Protein AF-A0A9P3UQD6-F1 (afdb_monomer_lite)

Sequence (324 aa):
MERLRGYEILADILRCKAQIINVTGFETLFEFLGMNFRFPDQSTVVNSVAYRAIALDFELWSRARNEIQQIYLEHFTTLLQTSRYRRFNSRQKFAKLGLVRKLIFVLQTDWFQHDMISFVLEALKVAVQTNFSKDDTIKPVVAYLAANLHEGQLLLVPFLSPNCGRLRWASFAPIPLGFLFNIGVFTGWSQLSAAQIALEPSCAAIHRLRFFGPSRTKSSTNIRTKLTTREVGIYPLALFCERYTITVCGSSAVAFFALLALGGARNGRGISFYLSIIAAAMQLLPQLLATNVDIPKDCLRFSLGAPRVWQTILHGLVVDGVLQ

Foldseek 3Di:
DVVVCVLLVVQVVLLVVQAVQDPVNLVVLVVVQFADPVQLQRGDRPDLSSCLNHLLPLLSNLPHDPVSLLVSLCSLCSCQPRYPCNLVCLPVRCQVSLSLLSLLVVVVDPSHDPVSVVSSVVSNVSNCVRDVDPPSRVVSVVVSCVVVVVVVPVPPPDDDDDDDDPPPCPQQVQPVVVVVVVCVVVVVVVVVDPDPDPCPVVVVVVVVCVPDDDGDDDPLVVLVCVVVVVVVVDDHCCVVQVPCPLVNVLVVLVVVLVVQVVVCVVVVFDPLLNVLSVVLCVQLNVLSVPQDSNDSVSVVVSVVCVVVSVVSNVVSVVVRVVVD

InterPro domains:
  IPR051944 BEACH domain-containing protein [PTHR46108] (1-154)

Structure (mmCIF, N/CA/C/O backbone):
data_AF-A0A9P3UQD6-F1
#
_entry.id   AF-A0A9P3UQD6-F1
#
loop_
_atom_site.group_PDB
_atom_site.id
_atom_site.type_symbol
_atom_site.label_atom_id
_atom_site.label_alt_id
_atom_site.label_comp_id
_atom_site.label_asym_id
_atom_site.label_entity_id
_atom_site.label_seq_id
_atom_site.pdbx_PDB_ins_code
_atom_site.Cartn_x
_atom_site.Cartn_y
_atom_site.Cartn_z
_atom_site.occupancy
_atom_site.B_iso_or_equiv
_atom_site.auth_seq_id
_atom_site.auth_comp_id
_atom_site.auth_asym_id
_atom_site.auth_atom_id
_atom_site.pdbx_PDB_model_num
ATOM 1 N N . MET A 1 1 ? -21.746 -17.754 10.647 1.00 56.12 1 MET A N 1
ATOM 2 C CA . MET A 1 1 ? -21.227 -16.420 10.272 1.00 56.12 1 MET A CA 1
ATOM 3 C C . MET A 1 1 ? -20.481 -16.440 8.935 1.00 56.12 1 MET A C 1
ATOM 5 O O . MET A 1 1 ? -20.884 -15.699 8.051 1.00 56.12 1 MET A O 1
ATOM 9 N N . GLU A 1 2 ? -19.477 -17.304 8.719 1.00 52.59 2 GLU A N 1
ATOM 10 C CA . GLU A 1 2 ? -18.708 -17.318 7.450 1.00 52.59 2 GLU A CA 1
ATOM 11 C C . GLU A 1 2 ? -19.478 -17.875 6.236 1.00 52.59 2 GLU A C 1
ATOM 13 O O . GLU A 1 2 ? -19.381 -17.319 5.148 1.00 52.59 2 GLU A O 1
ATOM 18 N N . ARG A 1 3 ? -20.326 -18.899 6.418 1.00 54.28 3 ARG A N 1
ATOM 19 C CA . ARG A 1 3 ? -21.139 -19.487 5.327 1.00 54.28 3 ARG A CA 1
ATOM 20 C C . ARG A 1 3 ? -22.230 -18.569 4.753 1.00 54.28 3 ARG A C 1
ATOM 22 O O . ARG A 1 3 ? -22.735 -18.854 3.678 1.00 54.28 3 ARG A O 1
ATOM 29 N N . LEU A 1 4 ? -22.592 -17.491 5.453 1.00 60.72 4 LEU A N 1
ATOM 30 C CA . LEU A 1 4 ? -23.694 -16.586 5.083 1.00 60.72 4 LEU A CA 1
ATOM 31 C C . LEU A 1 4 ? -23.220 -15.165 4.740 1.00 60.72 4 LEU A C 1
ATOM 33 O O . LEU A 1 4 ? -24.029 -14.246 4.745 1.00 60.72 4 LEU A O 1
ATOM 37 N N . ARG A 1 5 ? -21.911 -14.951 4.507 1.00 77.56 5 ARG A N 1
ATOM 38 C CA . ARG A 1 5 ? -21.326 -13.600 4.332 1.00 77.56 5 ARG A CA 1
ATOM 39 C C . ARG A 1 5 ? -21.715 -12.641 5.473 1.00 77.56 5 ARG A C 1
ATOM 41 O O . ARG A 1 5 ? -21.810 -11.434 5.284 1.00 77.56 5 ARG A O 1
ATOM 48 N N . GLY A 1 6 ? -21.924 -13.171 6.683 1.00 85.88 6 GLY A N 1
ATOM 49 C CA . GLY A 1 6 ? -22.491 -12.410 7.802 1.00 85.88 6 GLY A CA 1
ATOM 50 C C . GLY A 1 6 ? -21.632 -11.217 8.225 1.00 85.88 6 GLY A C 1
ATOM 51 O O . GLY A 1 6 ? -22.167 -10.197 8.641 1.00 85.88 6 GLY A O 1
ATOM 52 N N . TYR A 1 7 ? -20.308 -11.312 8.060 1.00 89.94 7 TYR A N 1
ATOM 53 C CA . TYR A 1 7 ? -19.404 -10.189 8.321 1.00 89.94 7 TYR A CA 1
ATOM 54 C C . TYR A 1 7 ? -19.535 -9.055 7.305 1.00 89.94 7 TYR A C 1
ATOM 56 O O . TYR A 1 7 ? -19.304 -7.909 7.664 1.00 89.94 7 TYR A O 1
ATOM 64 N N . GLU A 1 8 ? -19.914 -9.351 6.063 1.00 87.25 8 GLU A N 1
ATOM 65 C CA . GLU A 1 8 ? -20.123 -8.324 5.041 1.00 87.25 8 GLU A CA 1
ATOM 66 C C . GLU A 1 8 ? -21.442 -7.593 5.282 1.00 87.25 8 GLU A C 1
ATOM 68 O O . GLU A 1 8 ? -21.463 -6.370 5.288 1.00 87.25 8 GLU A O 1
ATOM 73 N N . ILE A 1 9 ? -22.504 -8.332 5.625 1.00 90.19 9 ILE A N 1
ATOM 74 C CA . ILE A 1 9 ? -23.778 -7.736 6.055 1.00 90.19 9 ILE A CA 1
ATOM 75 C C . ILE A 1 9 ? -23.554 -6.842 7.281 1.00 90.19 9 ILE A C 1
ATOM 77 O O . ILE A 1 9 ? -24.065 -5.727 7.347 1.00 90.19 9 ILE A O 1
ATOM 81 N N . LEU A 1 10 ? -22.762 -7.311 8.251 1.00 90.88 10 LEU A N 1
ATOM 82 C CA . LEU A 1 10 ? -22.403 -6.505 9.413 1.00 90.88 10 LEU A CA 1
ATOM 83 C C . LEU A 1 10 ? -21.616 -5.251 9.010 1.00 90.88 10 LEU A C 1
ATOM 85 O O . LEU A 1 10 ? -21.933 -4.173 9.503 1.00 90.88 10 LEU A O 1
ATOM 89 N N . ALA A 1 11 ? -20.633 -5.366 8.114 1.00 90.75 11 ALA A N 1
ATOM 90 C CA . ALA A 1 11 ? -19.877 -4.221 7.610 1.00 90.75 11 ALA A CA 1
ATOM 91 C C . ALA A 1 11 ? -20.790 -3.197 6.914 1.00 90.75 11 ALA A C 1
ATOM 93 O O . ALA A 1 11 ? -20.667 -2.002 7.172 1.00 90.75 11 ALA A O 1
ATOM 94 N N . ASP A 1 12 ? -21.765 -3.647 6.122 1.00 90.94 12 ASP A N 1
ATOM 95 C CA . ASP A 1 12 ? -22.737 -2.775 5.457 1.00 90.94 12 ASP A CA 1
ATOM 96 C C . ASP A 1 12 ? -23.638 -2.045 6.466 1.00 90.94 12 ASP A C 1
ATOM 98 O O . ASP A 1 12 ? -23.826 -0.830 6.372 1.00 90.94 12 ASP A O 1
ATOM 102 N N . ILE A 1 13 ? -24.133 -2.752 7.489 1.00 92.25 13 ILE A N 1
ATOM 103 C CA . ILE A 1 13 ? -24.916 -2.147 8.579 1.00 92.25 13 ILE A CA 1
ATOM 104 C C . ILE A 1 13 ? -24.075 -1.116 9.340 1.00 92.25 13 ILE A C 1
ATOM 106 O O . ILE A 1 13 ? -24.557 -0.019 9.638 1.00 92.25 13 ILE A O 1
ATOM 110 N N . LEU A 1 14 ? -22.818 -1.450 9.647 1.00 93.06 14 LEU A N 1
ATOM 111 C CA . LEU A 1 14 ? -21.886 -0.536 10.301 1.00 93.06 14 LEU A CA 1
ATOM 112 C C . LEU A 1 14 ? -21.614 0.686 9.419 1.00 93.06 14 LEU A C 1
ATOM 114 O O . LEU A 1 14 ? -21.554 1.792 9.945 1.00 93.06 14 LEU A O 1
ATOM 118 N N . ARG A 1 15 ? -21.546 0.537 8.089 1.00 91.56 15 ARG A N 1
ATOM 119 C CA . ARG A 1 15 ? -21.287 1.648 7.156 1.00 91.56 15 ARG A CA 1
ATOM 120 C C . ARG A 1 15 ? -22.422 2.666 7.164 1.00 91.56 15 ARG A C 1
ATOM 122 O O . ARG A 1 15 ? -22.170 3.870 7.101 1.00 91.56 15 ARG A O 1
ATOM 129 N N . CYS A 1 16 ? -23.662 2.203 7.310 1.00 92.31 16 CYS A N 1
ATOM 130 C CA . CYS A 1 16 ? -24.830 3.067 7.495 1.00 92.31 16 CYS A CA 1
ATOM 131 C C . CYS A 1 16 ? -24.859 3.756 8.868 1.00 92.31 16 CYS A C 1
ATOM 133 O O . CYS A 1 16 ? -25.457 4.821 9.003 1.00 92.31 16 CYS A O 1
ATOM 135 N N . LYS A 1 17 ? -24.229 3.163 9.888 1.00 91.81 17 LYS A N 1
ATOM 136 C CA . LYS A 1 17 ? -24.258 3.640 11.281 1.00 91.81 17 LYS A CA 1
ATOM 137 C C . LYS A 1 17 ? -22.911 4.164 11.789 1.00 91.81 17 LYS A C 1
ATOM 139 O O . LYS A 1 17 ? -22.770 4.387 12.988 1.00 91.81 17 LYS A O 1
ATOM 144 N N . ALA A 1 18 ? -21.948 4.406 10.901 1.00 91.12 18 ALA A N 1
ATOM 145 C CA . ALA A 1 18 ? -20.562 4.722 11.256 1.00 91.12 18 ALA A CA 1
ATOM 146 C C . ALA A 1 18 ? -20.431 5.944 12.184 1.00 91.12 18 ALA A C 1
ATOM 148 O O . ALA A 1 18 ? -19.618 5.949 13.102 1.00 91.12 18 ALA A O 1
ATOM 149 N N . GLN A 1 19 ? -21.302 6.941 12.008 1.00 89.19 19 GLN A N 1
ATOM 150 C CA . GLN A 1 19 ? -21.337 8.175 12.807 1.00 89.19 19 GLN A CA 1
ATOM 151 C C . GLN A 1 19 ? -21.788 7.967 14.267 1.00 89.19 19 GLN A C 1
ATOM 153 O O . GLN A 1 19 ? -21.526 8.805 15.134 1.00 89.19 19 GLN A O 1
ATOM 158 N N . ILE A 1 20 ? -22.489 6.861 14.537 1.00 91.88 20 ILE A N 1
ATOM 159 C CA . ILE A 1 20 ? -23.025 6.504 15.860 1.00 91.88 20 ILE A CA 1
ATOM 160 C C . ILE A 1 20 ? -22.018 5.649 16.642 1.00 91.88 20 ILE A C 1
ATOM 162 O O . ILE A 1 20 ? -22.128 5.531 17.861 1.00 91.88 20 ILE A O 1
ATOM 166 N N . ILE A 1 21 ? -21.021 5.069 15.965 1.00 92.88 21 ILE A N 1
ATOM 167 C CA . ILE A 1 21 ? -19.982 4.274 16.620 1.00 92.88 21 ILE A CA 1
ATOM 168 C C . ILE A 1 21 ? -19.229 5.190 17.590 1.00 92.88 21 ILE A C 1
ATOM 170 O O . ILE A 1 21 ? -18.699 6.228 17.203 1.00 92.88 21 ILE A O 1
ATOM 174 N N . ASN A 1 22 ? -19.228 4.814 18.865 1.00 94.25 22 ASN A N 1
ATOM 175 C CA . ASN A 1 22 ? -18.455 5.451 19.924 1.00 94.25 22 ASN A CA 1
ATOM 176 C C . ASN A 1 22 ? -17.126 4.708 20.128 1.00 94.25 22 ASN A C 1
ATOM 178 O O . ASN A 1 22 ? -16.921 3.621 19.588 1.00 94.25 22 ASN A O 1
ATOM 182 N N . VAL A 1 23 ? -16.233 5.275 20.943 1.00 93.31 23 VAL A N 1
ATOM 183 C CA . VAL A 1 23 ? -14.932 4.657 21.256 1.00 93.31 23 VAL A CA 1
ATOM 184 C C . VAL A 1 23 ? -15.110 3.250 21.837 1.00 93.31 23 VAL A C 1
ATOM 186 O O . VAL A 1 23 ? -14.486 2.314 21.359 1.00 93.31 23 VAL A O 1
ATOM 189 N N . THR A 1 24 ? -16.050 3.052 22.765 1.00 93.81 24 THR A N 1
ATOM 190 C CA . THR A 1 24 ? -16.341 1.723 23.336 1.00 93.81 24 THR A CA 1
ATOM 191 C C . THR A 1 24 ? -16.841 0.722 22.285 1.00 93.81 24 THR A C 1
ATOM 193 O O . THR A 1 24 ? -16.488 -0.455 22.306 1.00 93.81 24 THR A O 1
ATOM 196 N N . GLY A 1 25 ? -17.658 1.168 21.330 1.00 93.25 25 GLY A N 1
ATOM 197 C CA . GLY A 1 25 ? -18.131 0.355 20.209 1.00 93.25 25 GLY A CA 1
ATOM 198 C C . GLY A 1 25 ? -16.995 -0.030 19.264 1.00 93.25 25 GLY A C 1
ATOM 199 O O . GLY A 1 25 ? -16.920 -1.169 18.814 1.00 93.25 25 GLY A O 1
ATOM 200 N N . PHE A 1 26 ? -16.072 0.896 19.010 1.00 95.12 26 PHE A N 1
ATOM 201 C CA . PHE A 1 26 ? -14.842 0.604 18.284 1.00 95.12 26 PHE A CA 1
ATOM 202 C C . PHE A 1 26 ? -13.989 -0.431 19.031 1.00 95.12 26 PHE A C 1
ATOM 204 O O . PHE A 1 26 ? -13.606 -1.438 18.439 1.00 95.12 26 PHE A O 1
ATOM 211 N N . GLU A 1 27 ? -13.744 -0.232 20.327 1.00 94.50 27 GLU A N 1
ATOM 212 C CA . GLU A 1 27 ? -12.934 -1.140 21.143 1.00 94.50 27 GLU A CA 1
ATOM 213 C C . GLU A 1 27 ? -13.527 -2.547 21.168 1.00 94.50 27 GLU A C 1
ATOM 215 O O . GLU A 1 27 ? -12.839 -3.507 20.844 1.00 94.50 27 GLU A O 1
ATOM 220 N N . THR A 1 28 ? -14.826 -2.681 21.435 1.00 94.19 28 THR A N 1
ATOM 221 C CA . THR A 1 28 ? -15.503 -3.990 21.440 1.00 94.19 28 THR A CA 1
ATOM 222 C C . THR A 1 28 ? -15.425 -4.705 20.086 1.00 94.19 28 THR A C 1
ATOM 224 O O . THR A 1 28 ? -15.178 -5.913 20.037 1.00 94.19 28 THR A O 1
ATOM 227 N N . LEU A 1 29 ? -15.572 -3.980 18.970 1.00 94.38 29 LEU A N 1
ATOM 228 C CA . LEU A 1 29 ? -15.400 -4.545 17.628 1.00 94.38 29 LEU A CA 1
ATOM 229 C C . LEU A 1 29 ? -13.955 -4.990 17.376 1.00 94.38 29 LEU A C 1
ATOM 231 O O . LEU A 1 29 ? -13.729 -6.070 16.832 1.00 94.38 29 LEU A O 1
ATOM 235 N N . PHE A 1 30 ? -12.969 -4.184 17.760 1.00 94.88 30 PHE A N 1
ATOM 236 C CA . PHE A 1 30 ? -11.562 -4.495 17.517 1.00 94.88 30 PHE A CA 1
ATOM 237 C C . PHE A 1 30 ? -11.006 -5.549 18.478 1.00 94.88 30 PHE A C 1
ATOM 239 O O . PHE A 1 30 ? -10.154 -6.337 18.065 1.00 94.88 30 PHE A O 1
ATOM 246 N N . GLU A 1 31 ? -11.528 -5.658 19.699 1.00 94.25 31 GLU A N 1
ATOM 247 C CA . GLU A 1 31 ? -11.255 -6.779 20.606 1.00 94.25 31 GLU A CA 1
ATOM 248 C C . GLU A 1 31 ? -11.734 -8.098 20.005 1.00 94.25 31 GLU A C 1
ATOM 250 O O . GLU A 1 31 ? -10.977 -9.070 19.962 1.00 94.25 31 GLU A O 1
ATOM 255 N N . PHE A 1 32 ? -12.939 -8.117 19.426 1.00 93.12 32 PHE A N 1
ATOM 256 C CA . PHE A 1 32 ? -13.445 -9.280 18.693 1.00 93.12 32 PHE A CA 1
ATOM 257 C C . PHE A 1 32 ? -12.535 -9.680 17.515 1.00 93.12 32 PHE A C 1
ATOM 259 O O . PHE A 1 32 ? -12.386 -10.861 17.194 1.00 93.12 32 PHE A O 1
ATOM 266 N N . LEU A 1 33 ? -11.888 -8.705 16.877 1.00 93.19 33 LEU A N 1
ATOM 267 C CA . LEU A 1 33 ? -10.940 -8.931 15.787 1.00 93.19 33 LEU A CA 1
ATOM 268 C C . LEU A 1 33 ? -9.541 -9.369 16.264 1.00 93.19 33 LEU A C 1
ATOM 270 O O . LEU A 1 33 ? -8.750 -9.877 15.456 1.00 93.19 33 LEU A O 1
ATOM 274 N N . GLY A 1 34 ? -9.254 -9.232 17.562 1.00 91.00 34 GLY A N 1
ATOM 275 C CA . GLY A 1 34 ? -8.022 -9.683 18.210 1.00 91.00 34 GLY A CA 1
ATOM 276 C C . GLY A 1 34 ? -7.077 -8.574 18.690 1.00 91.00 34 GLY A C 1
ATOM 277 O O . GLY A 1 34 ? -5.916 -8.849 19.008 1.00 91.00 34 GLY A O 1
ATOM 278 N N . MET A 1 35 ? -7.539 -7.324 18.742 1.00 93.31 35 MET A N 1
ATOM 279 C CA . MET A 1 35 ? -6.823 -6.253 19.439 1.00 93.31 35 MET A CA 1
ATOM 280 C C . MET A 1 35 ? -6.959 -6.418 20.949 1.00 93.31 35 MET A C 1
ATOM 282 O O . MET A 1 35 ? -8.001 -6.826 21.444 1.00 93.31 35 MET A O 1
ATOM 286 N N . ASN A 1 36 ? -5.917 -6.062 21.693 1.00 92.06 36 ASN A N 1
ATOM 287 C CA . ASN A 1 36 ? -5.990 -5.980 23.144 1.00 92.06 36 ASN A CA 1
ATOM 288 C C . ASN A 1 36 ? -5.586 -4.570 23.580 1.00 92.06 36 ASN A C 1
ATOM 290 O O . ASN A 1 36 ? -4.402 -4.239 23.589 1.00 92.06 36 ASN A O 1
ATOM 294 N N . PHE A 1 37 ? -6.572 -3.742 23.934 1.00 89.69 37 PHE A N 1
ATOM 295 C CA . PHE A 1 37 ? -6.344 -2.347 24.329 1.00 89.69 37 PHE A CA 1
ATOM 296 C C . PHE A 1 37 ? -5.682 -2.220 25.706 1.00 89.69 37 PHE A C 1
ATOM 298 O O . PHE A 1 37 ? -4.977 -1.248 25.960 1.00 89.69 37 PHE A O 1
ATOM 305 N N . ARG A 1 38 ? -5.836 -3.226 26.581 1.00 90.44 38 ARG A N 1
ATOM 306 C CA . ARG A 1 38 ? -5.157 -3.270 27.889 1.00 90.44 38 ARG A CA 1
ATOM 307 C C . ARG A 1 38 ? -3.688 -3.662 27.761 1.00 90.44 38 ARG A C 1
ATOM 309 O O . ARG A 1 38 ? -2.839 -3.130 28.467 1.00 90.44 38 ARG A O 1
ATOM 316 N N . PHE A 1 39 ? -3.395 -4.600 26.864 1.00 91.25 39 PHE A N 1
ATOM 317 C CA . PHE A 1 39 ? -2.055 -5.131 26.624 1.00 91.25 39 PHE A CA 1
ATOM 318 C C . PHE A 1 39 ? -1.748 -5.136 25.119 1.00 91.25 39 PHE A C 1
ATOM 320 O O . PHE A 1 39 ? -1.831 -6.193 24.482 1.00 91.25 39 PHE A O 1
ATOM 327 N N . PRO A 1 40 ? -1.356 -3.986 24.533 1.00 89.38 40 PRO A N 1
ATOM 328 C CA . PRO A 1 40 ? -1.142 -3.851 23.088 1.00 89.38 40 PRO A CA 1
ATOM 329 C C . PRO A 1 40 ? -0.117 -4.852 22.536 1.00 89.38 40 PRO A C 1
ATOM 331 O O . PRO A 1 40 ? -0.290 -5.374 21.433 1.00 89.38 40 PRO A O 1
ATOM 334 N N . ASP A 1 41 ? 0.887 -5.207 23.339 1.00 90.62 41 ASP A N 1
ATOM 335 C CA . ASP A 1 41 ? 1.906 -6.225 23.054 1.00 90.62 41 ASP A CA 1
ATOM 336 C C . ASP A 1 41 ? 1.339 -7.610 22.713 1.00 90.62 41 ASP A C 1
ATOM 338 O O . ASP A 1 41 ? 1.992 -8.401 22.028 1.00 90.62 41 ASP A O 1
ATOM 342 N N . GLN A 1 42 ? 0.149 -7.930 23.220 1.00 91.69 42 GLN A N 1
ATOM 343 C CA . GLN A 1 42 ? -0.510 -9.220 23.030 1.00 91.69 42 GLN A CA 1
ATOM 344 C C . GLN A 1 42 ? -1.528 -9.198 21.884 1.00 91.69 42 GLN A C 1
ATOM 346 O O . GLN A 1 42 ? -2.217 -10.191 21.675 1.00 91.69 42 GLN A O 1
ATOM 351 N N . SER A 1 43 ? -1.616 -8.106 21.116 1.00 92.56 43 SER A N 1
ATOM 352 C CA . SER A 1 43 ? -2.572 -7.983 20.009 1.00 92.56 43 SER A CA 1
ATOM 353 C C . SER A 1 43 ? -2.192 -8.886 18.831 1.00 92.56 43 SER A C 1
ATOM 355 O O . SER A 1 43 ? -1.065 -8.850 18.324 1.00 92.56 43 SER A O 1
ATOM 357 N N . THR A 1 44 ? -3.131 -9.696 18.354 1.00 93.31 44 THR A N 1
ATOM 358 C CA . THR A 1 44 ? -2.931 -10.644 17.249 1.00 93.31 44 THR A CA 1
ATOM 359 C C . THR A 1 44 ? -4.223 -10.798 16.470 1.00 93.31 44 THR A C 1
ATOM 361 O O . THR A 1 44 ? -5.279 -10.992 17.057 1.00 93.31 44 THR A O 1
ATOM 364 N N . VAL A 1 45 ? -4.149 -10.778 15.138 1.00 92.62 45 VAL A N 1
ATOM 365 C CA . VAL A 1 45 ? -5.346 -10.935 14.300 1.00 92.62 45 VAL A CA 1
ATOM 366 C C . VAL A 1 45 ? -5.860 -12.374 14.396 1.00 92.62 45 VAL A C 1
ATOM 368 O O . VAL A 1 45 ? -5.330 -13.293 13.755 1.00 92.62 45 VAL A O 1
ATOM 371 N N . VAL A 1 46 ? -6.923 -12.568 15.178 1.00 89.75 46 VAL A N 1
ATOM 372 C CA . VAL A 1 46 ? -7.528 -13.884 15.419 1.00 89.75 46 VAL A CA 1
ATOM 373 C C . VAL A 1 46 ? -8.272 -14.330 14.162 1.00 89.75 46 VAL A C 1
ATOM 375 O O . VAL A 1 46 ? -7.867 -15.297 13.507 1.00 89.75 46 VAL A O 1
ATOM 378 N N . ASN A 1 47 ? -9.286 -13.564 13.752 1.00 89.50 47 ASN A N 1
ATOM 379 C CA . ASN A 1 47 ? -10.136 -13.888 12.612 1.00 89.50 47 ASN A CA 1
ATOM 380 C C . ASN A 1 47 ? -9.794 -13.030 11.384 1.00 89.50 47 ASN A C 1
ATOM 382 O O . ASN A 1 47 ? -10.204 -11.878 11.275 1.00 89.50 47 ASN A O 1
ATOM 386 N N . SER A 1 48 ? -9.087 -13.613 10.413 1.00 89.69 48 SER A N 1
ATOM 387 C CA . SER A 1 48 ? -8.710 -12.911 9.179 1.00 89.69 48 SER A CA 1
ATOM 388 C C . SER A 1 48 ? -9.886 -12.600 8.250 1.00 89.69 48 SER A C 1
ATOM 390 O O . SER A 1 48 ? -9.796 -11.646 7.483 1.00 89.69 48 SER A O 1
ATOM 392 N N . VAL A 1 49 ? -10.969 -13.384 8.287 1.00 89.69 49 VAL A N 1
ATOM 393 C CA . VAL A 1 49 ? -12.149 -13.168 7.433 1.00 89.69 49 VAL A CA 1
ATOM 394 C C . VAL A 1 49 ? -12.932 -11.959 7.935 1.00 89.69 49 VAL A C 1
ATOM 396 O O . VAL A 1 49 ? -13.190 -11.034 7.167 1.00 89.69 49 VAL A O 1
ATOM 399 N N . ALA A 1 50 ? -13.218 -11.919 9.237 1.00 91.12 50 ALA A N 1
ATOM 400 C CA . ALA A 1 50 ? -13.853 -10.772 9.878 1.00 91.12 50 ALA A CA 1
ATOM 401 C C . ALA A 1 50 ? -12.982 -9.513 9.761 1.00 91.12 50 ALA A C 1
ATOM 403 O O . ALA A 1 50 ? -13.476 -8.448 9.401 1.00 91.12 50 ALA A O 1
ATOM 404 N N . TYR A 1 51 ? -11.669 -9.646 9.975 1.00 93.75 51 TYR A N 1
ATOM 405 C CA . TYR A 1 51 ? -10.732 -8.530 9.845 1.00 93.75 51 TYR A CA 1
ATOM 406 C C . TYR A 1 51 ? -10.707 -7.975 8.416 1.00 93.75 51 TYR A C 1
ATOM 408 O O . TYR A 1 51 ? -10.696 -6.765 8.215 1.00 93.75 51 TYR A O 1
ATOM 416 N N . ARG A 1 52 ? -10.768 -8.842 7.398 1.00 92.06 52 ARG A N 1
ATOM 417 C CA . ARG A 1 52 ? -10.852 -8.404 6.000 1.00 92.06 52 ARG A CA 1
ATOM 418 C C . ARG A 1 52 ? -12.132 -7.627 5.701 1.00 92.06 52 ARG A C 1
ATOM 420 O O . ARG A 1 52 ? -12.056 -6.649 4.964 1.00 92.06 52 ARG A O 1
ATOM 427 N N . ALA A 1 53 ? -13.269 -8.098 6.207 1.00 91.06 53 ALA A N 1
ATOM 428 C CA . ALA A 1 53 ? -14.578 -7.517 5.922 1.00 91.06 53 ALA A CA 1
ATOM 429 C C . ALA A 1 53 ? -14.828 -6.213 6.693 1.00 91.06 53 ALA A C 1
ATOM 431 O O . ALA A 1 53 ? -15.442 -5.308 6.150 1.00 91.06 53 ALA A O 1
ATOM 432 N N . ILE A 1 54 ? -14.343 -6.118 7.936 1.00 93.38 54 ILE A N 1
ATOM 433 C CA . ILE A 1 54 ? -14.658 -5.009 8.846 1.00 93.38 54 ILE A CA 1
ATOM 434 C C . ILE A 1 54 ? -13.452 -4.079 9.016 1.00 93.38 54 ILE A C 1
ATOM 436 O O . ILE A 1 54 ? -13.546 -2.886 8.751 1.00 93.38 54 ILE A O 1
ATOM 440 N N . ALA A 1 55 ? -12.295 -4.600 9.435 1.00 94.00 55 ALA A N 1
ATOM 441 C CA . ALA A 1 55 ? -11.131 -3.765 9.758 1.00 94.00 55 ALA A CA 1
ATOM 442 C C . ALA A 1 55 ? -10.422 -3.194 8.528 1.00 94.00 55 ALA A C 1
ATOM 444 O O . ALA A 1 55 ? -9.748 -2.186 8.634 1.00 94.00 55 ALA A O 1
ATOM 445 N N . LEU A 1 56 ? -10.527 -3.843 7.366 1.00 93.50 56 LEU A N 1
ATOM 446 C CA . LEU A 1 56 ? -9.907 -3.374 6.119 1.00 93.50 56 LEU A CA 1
ATOM 447 C C . LEU A 1 56 ? -10.892 -2.697 5.165 1.00 93.50 56 LEU A C 1
ATOM 449 O O . LEU A 1 56 ? -10.579 -2.545 3.974 1.00 93.50 56 LEU A O 1
ATOM 453 N N . ASP A 1 57 ? -12.067 -2.334 5.675 1.00 93.38 57 ASP A N 1
ATOM 454 C CA . ASP A 1 57 ? -13.030 -1.464 5.015 1.00 93.38 57 ASP A CA 1
ATOM 455 C C . ASP A 1 57 ? -12.749 -0.011 5.413 1.00 93.38 57 ASP A C 1
ATOM 457 O O . ASP A 1 57 ? -13.277 0.524 6.383 1.00 93.38 57 ASP A O 1
ATOM 461 N N . PHE A 1 58 ? -11.851 0.627 4.670 1.00 93.38 58 PHE A N 1
ATOM 462 C CA . PHE A 1 58 ? -11.456 2.006 4.941 1.00 93.38 58 PHE A CA 1
ATOM 463 C C . PHE A 1 58 ? -12.578 3.017 4.676 1.00 93.38 58 PHE A C 1
ATOM 465 O O . PHE A 1 58 ? -12.544 4.097 5.257 1.00 93.38 58 PHE A O 1
ATOM 472 N N . GLU A 1 59 ? -13.571 2.671 3.852 1.00 91.44 59 GLU A N 1
ATOM 473 C CA . GLU A 1 59 ? -14.736 3.521 3.593 1.00 91.44 59 GLU A CA 1
ATOM 474 C C . GLU A 1 59 ? -15.686 3.547 4.797 1.00 91.44 59 GLU A C 1
ATOM 476 O O . GLU A 1 59 ? -16.273 4.577 5.121 1.00 91.44 59 GLU A O 1
ATOM 481 N N . LEU A 1 60 ? -15.836 2.413 5.489 1.00 93.38 60 LEU A N 1
ATOM 482 C CA . LEU A 1 60 ? -16.553 2.351 6.761 1.00 93.38 60 LEU A CA 1
ATOM 483 C C . LEU A 1 60 ? -15.917 3.296 7.787 1.00 93.38 60 LEU A C 1
ATOM 485 O O . LEU A 1 60 ? -16.607 4.125 8.383 1.00 93.38 60 LEU A O 1
ATOM 489 N N . TRP A 1 61 ? -14.604 3.178 7.984 1.00 95.31 61 TRP A N 1
ATOM 490 C CA . TRP A 1 61 ? -13.909 3.912 9.040 1.00 95.31 61 TRP A CA 1
ATOM 491 C C . TRP A 1 61 ? -13.694 5.389 8.711 1.00 95.31 61 TRP A C 1
ATOM 493 O O . TRP A 1 61 ? -13.693 6.200 9.631 1.00 95.31 61 TRP A O 1
ATOM 503 N N . SER A 1 62 ? -13.616 5.779 7.436 1.00 92.88 62 SER A N 1
ATOM 504 C CA . SER A 1 62 ? -13.562 7.196 7.043 1.00 92.88 62 SER A CA 1
ATOM 505 C C . SER A 1 62 ? -14.848 7.971 7.355 1.00 92.88 62 SER A C 1
ATOM 507 O O . SER A 1 62 ? -14.835 9.196 7.444 1.00 92.88 62 SER A O 1
ATOM 509 N N . ARG A 1 63 ? -15.968 7.268 7.570 1.00 92.50 63 ARG A N 1
ATOM 510 C CA . ARG A 1 63 ? -17.245 7.847 8.015 1.00 92.50 63 ARG A CA 1
ATOM 511 C C . ARG A 1 63 ? -17.392 7.878 9.539 1.00 92.50 63 ARG A C 1
ATOM 513 O O . ARG A 1 63 ? -18.439 8.292 10.025 1.00 92.50 63 ARG A O 1
ATOM 520 N N . ALA A 1 64 ? -16.413 7.398 10.303 1.00 93.50 64 ALA A N 1
ATOM 521 C CA . ALA A 1 64 ? -16.431 7.504 11.759 1.00 93.50 64 ALA A CA 1
ATOM 522 C C . ALA A 1 64 ? -15.976 8.902 12.213 1.00 93.50 64 ALA A C 1
ATOM 524 O O . ALA A 1 64 ? -15.465 9.692 11.421 1.00 93.50 64 ALA A O 1
ATOM 525 N N . ARG A 1 65 ? -16.135 9.212 13.504 1.00 92.94 65 ARG A N 1
ATOM 526 C CA . ARG A 1 65 ? -15.623 10.460 14.099 1.00 92.94 65 ARG A CA 1
ATOM 527 C C . ARG A 1 65 ? -14.093 10.515 14.032 1.00 92.94 65 ARG A C 1
ATOM 529 O O . ARG A 1 65 ? -13.449 9.475 14.143 1.00 92.94 65 ARG A O 1
ATOM 536 N N . ASN A 1 66 ? -13.517 11.714 13.939 1.00 91.81 66 ASN A N 1
ATOM 537 C CA . ASN A 1 66 ? -12.065 11.914 13.796 1.00 91.81 66 ASN A CA 1
ATOM 538 C C . ASN A 1 66 ? -11.239 11.219 14.895 1.00 91.81 66 ASN A C 1
ATOM 540 O O . ASN A 1 66 ? -10.227 10.596 14.594 1.00 91.81 66 ASN A O 1
ATOM 544 N N . GLU A 1 67 ? -11.711 11.244 16.145 1.00 92.75 67 GLU A N 1
ATOM 545 C CA . GLU A 1 67 ? -11.086 10.525 17.269 1.00 92.75 67 GLU A CA 1
ATOM 546 C C . GLU A 1 67 ? -10.961 9.016 16.992 1.00 92.75 67 GLU A C 1
ATOM 548 O O . GLU A 1 67 ? -9.922 8.407 17.236 1.00 92.75 67 GLU A O 1
ATOM 553 N N . ILE A 1 68 ? -12.004 8.412 16.416 1.00 94.94 68 ILE A N 1
ATOM 554 C CA . ILE A 1 68 ? -12.027 6.987 16.073 1.00 94.94 68 ILE A CA 1
ATOM 555 C C . ILE A 1 68 ? -11.152 6.718 14.854 1.00 94.94 68 ILE A C 1
ATOM 557 O O . ILE A 1 68 ? -10.452 5.712 14.831 1.00 94.94 68 ILE A O 1
ATOM 561 N N . GLN A 1 69 ? -11.154 7.609 13.858 1.00 94.75 69 GLN A N 1
ATOM 562 C CA . GLN A 1 69 ? -10.282 7.486 12.686 1.00 94.75 69 GLN A CA 1
ATOM 563 C C . GLN A 1 69 ? -8.807 7.449 13.083 1.00 94.75 69 GLN A C 1
ATOM 565 O O . GLN A 1 69 ? -8.053 6.638 12.548 1.00 94.75 69 GLN A O 1
ATOM 570 N N . GLN A 1 70 ? -8.406 8.282 14.045 1.00 94.19 70 GLN A N 1
ATOM 571 C CA . GLN A 1 70 ? -7.039 8.301 14.546 1.00 94.19 70 GLN A CA 1
ATOM 572 C C . GLN A 1 70 ? -6.666 6.964 15.201 1.00 94.19 70 GLN A C 1
ATOM 574 O O . GLN A 1 70 ? -5.706 6.323 14.773 1.00 94.19 70 GLN A O 1
ATOM 579 N N . ILE A 1 71 ? -7.461 6.495 16.170 1.00 94.00 71 ILE A N 1
ATOM 580 C CA . ILE A 1 71 ? -7.222 5.214 16.861 1.00 94.00 71 ILE A CA 1
ATOM 581 C C . ILE A 1 71 ? -7.243 4.050 15.853 1.00 94.00 71 ILE A C 1
ATOM 583 O O . ILE A 1 71 ? -6.423 3.128 15.908 1.00 94.00 71 ILE A O 1
ATOM 587 N N . TYR A 1 72 ? -8.142 4.118 14.871 1.00 96.00 72 TYR A N 1
ATOM 588 C CA . TYR A 1 72 ? -8.218 3.180 13.761 1.00 96.00 72 TYR A CA 1
ATOM 589 C C . TYR A 1 72 ? -6.984 3.216 12.852 1.00 96.00 72 TYR A C 1
ATOM 591 O O . TYR A 1 72 ? -6.616 2.189 12.308 1.00 96.00 72 TYR A O 1
ATOM 599 N N . LEU A 1 73 ? -6.298 4.327 12.631 1.00 95.00 73 LEU A N 1
ATOM 600 C CA . LEU A 1 73 ? -5.079 4.291 11.815 1.00 95.00 73 LEU A CA 1
ATOM 601 C C . LEU A 1 73 ? -3.866 3.851 12.646 1.00 95.00 73 LEU A C 1
ATOM 603 O O . LEU A 1 73 ? -3.019 3.100 12.158 1.00 95.00 73 LEU A O 1
ATOM 607 N N . GLU A 1 74 ? -3.827 4.219 13.926 1.00 94.12 74 GLU A N 1
ATOM 608 C CA . GLU A 1 74 ? -2.762 3.842 14.859 1.00 94.12 74 GLU A CA 1
ATOM 609 C C . GLU A 1 74 ? -2.722 2.335 15.163 1.00 94.12 74 GLU A C 1
ATOM 611 O O . GLU A 1 74 ? -1.635 1.778 15.350 1.00 94.12 74 GLU A O 1
ATOM 616 N N . HIS A 1 75 ? -3.861 1.630 15.134 1.00 95.06 75 HIS A N 1
ATOM 617 C CA . HIS A 1 75 ? -3.893 0.195 15.456 1.00 95.06 75 HIS A CA 1
ATOM 618 C C . HIS A 1 75 ? -3.003 -0.661 14.531 1.00 95.06 75 HIS A C 1
ATOM 620 O O . HIS A 1 75 ? -2.495 -1.709 14.949 1.00 95.06 75 HIS A O 1
ATOM 626 N N . PHE A 1 76 ? -2.773 -0.230 13.282 1.00 94.31 76 PHE A N 1
ATOM 627 C CA . PHE A 1 76 ? -1.860 -0.919 12.365 1.00 94.31 76 PHE A CA 1
ATOM 628 C C . PHE A 1 76 ? -0.427 -0.911 12.901 1.00 94.31 76 PHE A C 1
ATOM 630 O O . PHE A 1 76 ? 0.255 -1.938 12.855 1.00 94.31 76 PHE A O 1
ATOM 637 N N . THR A 1 77 ? 0.009 0.215 13.466 1.00 92.81 77 THR A N 1
ATOM 638 C CA . THR A 1 77 ? 1.312 0.350 14.124 1.00 92.81 77 THR A CA 1
ATOM 639 C C . THR A 1 77 ? 1.406 -0.593 15.319 1.00 92.81 77 THR A C 1
ATOM 641 O O . THR A 1 77 ? 2.390 -1.325 15.452 1.00 92.81 77 THR A O 1
ATOM 644 N N . THR A 1 78 ? 0.349 -0.687 16.130 1.00 92.31 78 THR A N 1
ATOM 645 C CA . THR A 1 78 ? 0.290 -1.619 17.264 1.00 92.31 78 THR A CA 1
ATOM 646 C C . THR A 1 78 ? 0.469 -3.075 16.822 1.00 92.31 78 THR A C 1
ATOM 648 O O . THR A 1 78 ? 1.282 -3.806 17.390 1.00 92.31 78 THR A O 1
ATOM 651 N N . LEU A 1 79 ? -0.237 -3.513 15.775 1.00 91.94 79 LEU A N 1
ATOM 652 C CA . LEU A 1 79 ? -0.183 -4.902 15.300 1.00 91.94 79 LEU A CA 1
ATOM 653 C C . LEU A 1 79 ? 1.142 -5.277 14.627 1.00 91.94 79 LEU A C 1
ATOM 655 O O . LEU A 1 79 ? 1.550 -6.444 14.686 1.00 91.94 79 LEU A O 1
ATOM 659 N N . LEU A 1 80 ? 1.779 -4.320 13.953 1.00 90.44 80 LEU A N 1
ATOM 660 C CA . LEU A 1 80 ? 2.937 -4.557 13.093 1.00 90.44 80 LEU A CA 1
ATOM 661 C C . LEU A 1 80 ? 4.278 -4.204 13.753 1.00 90.44 80 LEU A C 1
ATOM 663 O O . LEU A 1 80 ? 5.295 -4.788 13.377 1.00 90.44 80 LEU A O 1
ATOM 667 N N . GLN A 1 81 ? 4.308 -3.306 14.741 1.00 89.56 81 GLN A N 1
ATOM 668 C CA . GLN A 1 81 ? 5.537 -2.915 15.445 1.00 89.56 81 GLN A CA 1
ATOM 669 C C . GLN A 1 81 ? 5.532 -3.290 16.925 1.00 89.56 81 GLN A C 1
ATOM 671 O O . GLN A 1 81 ? 6.506 -3.903 17.371 1.00 89.56 81 GLN A O 1
ATOM 676 N N . THR A 1 82 ? 4.464 -2.951 17.654 1.00 88.62 82 THR A N 1
ATOM 677 C CA . THR A 1 82 ? 4.388 -3.092 19.121 1.00 88.62 82 THR A CA 1
ATOM 678 C C . THR A 1 82 ? 4.135 -4.533 19.559 1.00 88.62 82 THR A C 1
ATOM 680 O O . THR A 1 82 ? 4.756 -5.024 20.497 1.00 88.62 82 THR A O 1
ATOM 683 N N . SER A 1 83 ? 3.262 -5.252 18.853 1.00 89.56 83 SER A N 1
ATOM 684 C CA . SER A 1 83 ? 2.894 -6.622 19.206 1.00 89.56 83 SER A CA 1
ATOM 685 C C . SER A 1 83 ? 4.086 -7.586 19.178 1.00 89.56 83 SER A C 1
ATOM 687 O O . SER A 1 83 ? 4.863 -7.644 18.216 1.00 89.56 83 SER A O 1
ATOM 689 N N . ARG A 1 84 ? 4.167 -8.463 20.186 1.00 88.50 84 ARG A N 1
ATOM 690 C CA . ARG A 1 84 ? 5.109 -9.597 20.224 1.00 88.50 84 ARG A CA 1
ATOM 691 C C . ARG A 1 84 ? 4.889 -10.547 19.047 1.00 88.50 84 ARG A C 1
ATOM 693 O O . ARG A 1 84 ? 5.830 -11.175 18.563 1.00 88.50 84 ARG A O 1
ATOM 700 N N . TYR A 1 85 ? 3.664 -10.584 18.523 1.00 89.12 85 TYR A N 1
ATOM 701 C CA . TYR A 1 85 ? 3.259 -11.391 17.377 1.00 89.12 85 TYR A CA 1
ATOM 702 C C . TYR A 1 85 ? 3.452 -10.678 16.030 1.00 89.12 85 TYR A C 1
ATOM 704 O O . TYR A 1 85 ? 2.991 -11.180 15.007 1.00 89.12 85 TYR A O 1
ATOM 712 N N . ARG A 1 86 ? 4.186 -9.555 15.969 1.00 87.38 86 ARG A N 1
ATOM 713 C CA . ARG A 1 86 ? 4.418 -8.772 14.737 1.00 87.38 86 ARG A CA 1
ATOM 714 C C . ARG A 1 86 ? 4.840 -9.588 13.513 1.00 87.38 86 ARG A C 1
ATOM 716 O O . ARG A 1 86 ? 4.343 -9.357 12.414 1.00 87.38 86 ARG A O 1
ATOM 723 N N . ARG A 1 87 ? 5.727 -10.581 13.682 1.00 85.25 87 ARG A N 1
ATOM 724 C CA . ARG A 1 87 ? 6.188 -11.441 12.572 1.00 85.25 87 ARG A CA 1
ATOM 725 C C . ARG A 1 87 ? 5.064 -12.334 12.048 1.00 85.25 87 ARG A C 1
ATOM 727 O O . ARG A 1 87 ? 4.934 -12.487 10.836 1.00 85.25 87 ARG A O 1
ATOM 734 N N . PHE A 1 88 ? 4.262 -12.891 12.953 1.00 86.81 88 PHE A N 1
ATOM 735 C CA . PHE A 1 88 ? 3.097 -13.707 12.623 1.00 86.81 88 PHE A CA 1
ATOM 736 C C . PHE A 1 88 ? 2.010 -12.856 11.955 1.00 86.81 88 PHE A C 1
ATOM 738 O O . PHE A 1 88 ? 1.555 -13.194 10.864 1.00 86.81 88 PHE A O 1
ATOM 745 N N . ASN A 1 89 ? 1.678 -11.702 12.540 1.00 88.06 89 ASN A N 1
ATOM 746 C CA . ASN A 1 89 ? 0.723 -10.751 11.976 1.00 88.06 89 ASN A CA 1
ATOM 747 C C . ASN A 1 89 ? 1.140 -10.336 10.557 1.00 88.06 89 ASN A C 1
ATOM 749 O O . ASN A 1 89 ? 0.361 -10.481 9.617 1.00 88.06 89 ASN A O 1
ATOM 753 N N . SER A 1 90 ? 2.384 -9.889 10.369 1.00 85.12 90 SER A N 1
ATOM 754 C CA . SER A 1 90 ? 2.872 -9.410 9.072 1.00 85.12 90 SER A CA 1
ATOM 755 C C . SER A 1 90 ? 2.922 -10.516 8.005 1.00 85.12 90 SER A C 1
ATOM 757 O O . SER A 1 90 ? 2.331 -10.368 6.931 1.00 85.12 90 SER A O 1
ATOM 759 N N . ARG A 1 91 ? 3.569 -11.658 8.298 1.00 82.00 91 ARG A N 1
ATOM 760 C CA . ARG A 1 91 ? 3.779 -12.726 7.303 1.00 82.00 91 ARG A CA 1
ATOM 761 C C . ARG A 1 91 ? 2.548 -13.589 7.060 1.00 82.00 91 ARG A C 1
ATOM 763 O O . ARG A 1 91 ? 2.294 -13.963 5.922 1.00 82.00 91 ARG A O 1
ATOM 770 N N . GLN A 1 92 ? 1.801 -13.945 8.102 1.00 81.31 92 GLN A N 1
ATOM 771 C CA . GLN A 1 92 ? 0.735 -14.943 7.984 1.00 81.31 92 GLN A CA 1
ATOM 772 C C . GLN A 1 92 ? -0.645 -14.323 7.765 1.00 81.31 92 GLN A C 1
ATOM 774 O O . GLN A 1 92 ? -1.493 -14.945 7.120 1.00 81.31 92 GLN A O 1
ATOM 779 N N . LYS A 1 93 ? -0.877 -13.109 8.279 1.00 85.12 93 LYS A N 1
ATOM 780 C CA . LYS A 1 93 ? -2.174 -12.428 8.187 1.00 85.12 93 LYS A CA 1
ATOM 781 C C . LYS A 1 93 ? -2.132 -11.334 7.122 1.00 85.12 93 LYS A C 1
ATOM 783 O O . LYS A 1 93 ? -2.787 -11.467 6.091 1.00 85.12 93 LYS A O 1
ATOM 788 N N . PHE A 1 94 ? -1.309 -10.302 7.303 1.00 84.88 94 PHE A N 1
ATOM 789 C CA . PHE A 1 94 ? -1.315 -9.122 6.433 1.00 84.88 94 PHE A CA 1
ATOM 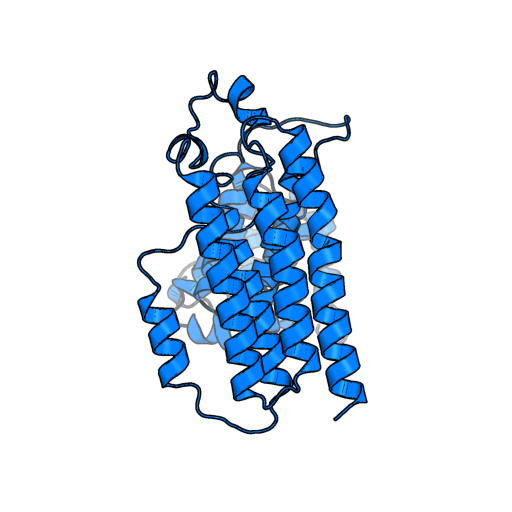790 C C . PHE A 1 94 ? -0.815 -9.375 5.008 1.00 84.88 94 PHE A C 1
ATOM 792 O O . PHE A 1 94 ? -1.335 -8.748 4.085 1.00 84.88 94 PHE A O 1
ATOM 799 N N . ALA A 1 95 ? 0.093 -10.334 4.800 1.00 79.69 95 ALA A N 1
ATOM 800 C CA . ALA A 1 95 ? 0.504 -10.748 3.455 1.00 79.69 95 ALA A CA 1
ATOM 801 C C . ALA A 1 95 ? -0.691 -11.194 2.587 1.00 79.69 95 ALA A C 1
ATOM 803 O O . ALA A 1 95 ? -0.785 -10.823 1.423 1.00 79.69 95 ALA A O 1
ATOM 804 N N . LYS A 1 96 ? -1.657 -11.925 3.165 1.00 82.31 96 LYS A N 1
ATOM 805 C CA . LYS A 1 96 ? -2.855 -12.407 2.449 1.00 82.31 96 LYS A CA 1
ATOM 806 C C . LYS A 1 96 ? -3.947 -11.348 2.309 1.00 82.31 96 LYS A C 1
ATOM 808 O O . LYS A 1 96 ? -4.831 -11.475 1.467 1.00 82.31 96 LYS A O 1
ATOM 813 N N . LEU A 1 97 ? -3.917 -10.331 3.164 1.00 84.88 97 LEU A N 1
ATOM 814 C CA . LEU A 1 97 ? -4.948 -9.299 3.236 1.00 84.88 97 LEU A CA 1
ATOM 815 C C . LEU A 1 97 ? -4.693 -8.118 2.287 1.00 84.88 97 LEU A C 1
ATOM 817 O O . LEU A 1 97 ? -5.601 -7.319 2.060 1.00 84.88 97 LEU A O 1
ATOM 821 N N . GLY A 1 98 ? -3.483 -8.006 1.729 1.00 87.06 98 GLY A N 1
ATOM 822 C CA . GLY A 1 98 ? -3.143 -6.975 0.747 1.00 87.06 98 GLY A CA 1
ATOM 823 C C . GLY A 1 98 ? -3.170 -5.553 1.316 1.00 87.06 98 GLY A C 1
ATOM 824 O O . GLY A 1 98 ? -3.553 -4.622 0.607 1.00 87.06 98 GLY A O 1
ATOM 825 N N . LEU A 1 99 ? -2.783 -5.382 2.588 1.00 91.25 99 LEU A N 1
ATOM 826 C CA . LEU A 1 99 ? -2.863 -4.103 3.309 1.00 91.25 99 LEU A CA 1
ATOM 827 C C . LEU A 1 99 ? -2.209 -2.945 2.544 1.00 91.25 99 LEU A C 1
ATOM 829 O O . LEU A 1 99 ? -2.815 -1.890 2.414 1.00 91.25 99 LEU A O 1
ATOM 833 N N . VAL A 1 100 ? -1.010 -3.155 1.990 1.00 90.56 100 VAL A N 1
ATOM 834 C CA . VAL A 1 100 ? -0.262 -2.116 1.260 1.00 90.56 100 VAL A CA 1
ATOM 835 C C . VAL A 1 100 ? -1.061 -1.593 0.066 1.00 90.56 100 VAL A C 1
ATOM 837 O O . VAL A 1 100 ? -1.206 -0.385 -0.093 1.00 90.56 100 VAL A O 1
ATOM 840 N N . ARG A 1 101 ? -1.640 -2.488 -0.744 1.00 88.75 101 ARG A N 1
ATOM 841 C CA . ARG A 1 101 ? -2.457 -2.100 -1.906 1.00 88.75 101 ARG A CA 1
ATOM 842 C C . ARG A 1 101 ? -3.706 -1.331 -1.484 1.00 88.75 101 ARG A C 1
ATOM 844 O O . ARG A 1 101 ? -4.057 -0.353 -2.132 1.00 88.75 101 ARG A O 1
ATOM 851 N N . LYS A 1 102 ? -4.349 -1.746 -0.390 1.00 91.25 102 LYS A N 1
ATOM 852 C CA . LYS A 1 102 ? -5.523 -1.054 0.156 1.00 91.25 102 LYS A CA 1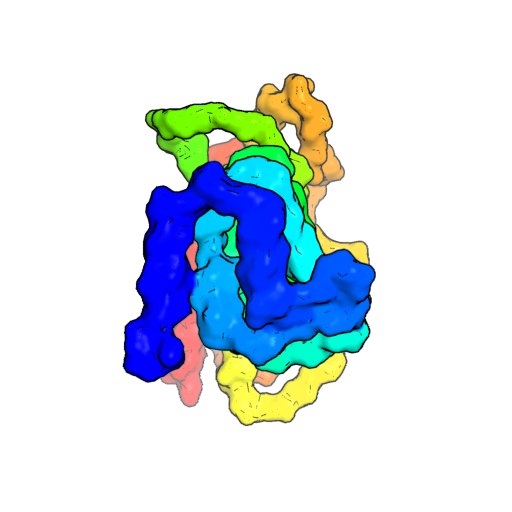
ATOM 853 C C . LYS A 1 102 ? -5.173 0.337 0.689 1.00 91.25 102 LYS A C 1
ATOM 855 O O . LYS A 1 102 ? -5.884 1.276 0.376 1.00 91.25 102 LYS A O 1
ATOM 860 N N . LEU A 1 103 ? -4.072 0.491 1.425 1.00 91.00 103 LEU A N 1
ATOM 861 C CA . LEU A 1 103 ? -3.620 1.799 1.918 1.00 91.00 103 LEU A CA 1
ATOM 862 C C . LEU A 1 103 ? -3.227 2.739 0.772 1.00 91.00 103 LEU A C 1
ATOM 864 O O . LEU A 1 103 ? -3.540 3.922 0.811 1.00 91.00 103 LEU A O 1
ATOM 868 N N . ILE A 1 104 ? -2.590 2.212 -0.275 1.00 88.12 104 ILE A N 1
ATOM 869 C CA . ILE A 1 104 ? -2.315 2.966 -1.503 1.00 88.12 104 ILE A CA 1
ATOM 870 C C . ILE A 1 104 ? -3.616 3.431 -2.162 1.00 88.12 104 ILE A C 1
ATOM 872 O O . ILE A 1 104 ? -3.719 4.595 -2.529 1.00 88.12 104 ILE A O 1
ATOM 876 N N . PHE A 1 105 ? -4.605 2.544 -2.288 1.00 87.69 105 PHE A N 1
ATOM 877 C CA . PHE A 1 105 ? -5.917 2.898 -2.826 1.00 87.69 105 PHE A CA 1
ATOM 878 C C . PHE A 1 105 ? -6.586 3.992 -1.989 1.00 87.69 105 PHE A C 1
ATOM 880 O O . PHE A 1 105 ? -7.079 4.964 -2.543 1.00 87.69 105 PHE A O 1
ATOM 887 N N . VAL A 1 106 ? -6.508 3.900 -0.659 1.00 88.81 106 VAL A N 1
ATOM 888 C CA . VAL A 1 106 ? -7.019 4.939 0.245 1.00 88.81 106 VAL A CA 1
ATOM 889 C C . VAL A 1 106 ? -6.349 6.289 -0.000 1.00 88.81 106 VAL A C 1
ATOM 891 O O . VAL A 1 106 ? -7.024 7.305 0.030 1.00 88.81 106 VAL A O 1
ATOM 894 N N . LEU A 1 107 ? -5.045 6.322 -0.290 1.00 85.25 107 LEU A N 1
ATOM 895 C CA . LEU A 1 107 ? -4.347 7.568 -0.635 1.00 85.25 107 LEU A CA 1
ATOM 896 C C . LEU A 1 107 ? -4.755 8.145 -1.999 1.00 85.25 107 LEU A C 1
ATOM 898 O O . LEU A 1 107 ? -4.516 9.325 -2.241 1.00 85.25 107 LEU A O 1
ATOM 902 N N . GLN A 1 108 ? -5.321 7.327 -2.889 1.00 84.12 108 GLN A N 1
ATOM 903 C CA . GLN A 1 108 ? -5.903 7.774 -4.160 1.00 84.12 108 GLN A CA 1
ATOM 904 C C . GLN A 1 108 ? -7.343 8.273 -3.994 1.00 84.12 108 GLN A C 1
ATOM 906 O O . GLN A 1 108 ? -7.864 8.921 -4.895 1.00 84.12 108 GLN A O 1
ATOM 911 N N . THR A 1 109 ? -7.991 7.952 -2.874 1.00 79.44 109 THR A N 1
ATOM 912 C CA . THR A 1 109 ? -9.362 8.365 -2.565 1.00 79.44 109 THR A CA 1
ATOM 913 C C . THR A 1 109 ? -9.378 9.535 -1.587 1.00 79.44 109 THR A C 1
ATOM 915 O O . THR A 1 109 ? -8.655 9.522 -0.595 1.00 79.44 109 THR A O 1
ATOM 918 N N . ASP A 1 110 ? -10.292 10.485 -1.767 1.00 80.75 110 ASP A N 1
ATOM 919 C CA . ASP A 1 110 ? -10.492 11.601 -0.827 1.00 80.75 110 ASP A CA 1
ATOM 920 C C . ASP A 1 110 ? -11.358 11.209 0.389 1.00 80.75 110 ASP A C 1
ATOM 922 O O . ASP A 1 110 ? -12.223 11.958 0.838 1.00 80.75 110 ASP A O 1
ATOM 926 N N . TRP A 1 111 ? -11.176 9.993 0.912 1.00 84.88 111 TRP A N 1
ATOM 927 C CA . TRP A 1 111 ? -11.976 9.480 2.029 1.00 84.88 111 TRP A CA 1
ATOM 928 C C . TRP A 1 111 ? -11.584 10.088 3.375 1.00 84.88 111 TRP A C 1
ATOM 930 O O . TRP A 1 111 ? -12.455 10.344 4.201 1.00 84.88 111 TRP A O 1
ATOM 940 N N . PHE A 1 112 ? -10.291 10.310 3.609 1.00 86.44 112 PHE A N 1
ATOM 941 C CA . PHE A 1 112 ? -9.785 10.862 4.866 1.00 86.44 112 PHE A CA 1
ATOM 942 C C . PHE A 1 112 ? -9.446 12.347 4.714 1.00 86.44 112 PHE A C 1
ATOM 944 O O . PHE A 1 112 ? -8.888 12.769 3.702 1.00 86.44 112 PHE A O 1
ATOM 951 N N . GLN A 1 113 ? -9.746 13.136 5.749 1.00 82.00 113 GLN A N 1
ATOM 952 C CA . GLN A 1 113 ? -9.379 14.553 5.809 1.00 82.00 113 GLN A CA 1
ATOM 953 C C . GLN A 1 113 ? -7.856 14.738 5.871 1.00 82.00 113 GLN A C 1
ATOM 955 O O . GLN A 1 113 ? -7.126 13.832 6.278 1.00 82.00 113 GLN A O 1
ATOM 960 N N . HIS A 1 114 ? -7.374 15.933 5.511 1.00 77.38 114 HIS A N 1
ATOM 961 C CA . HIS A 1 114 ? -5.940 16.231 5.409 1.00 77.38 114 HIS A CA 1
ATOM 962 C C . HIS A 1 114 ? -5.159 15.913 6.695 1.00 77.38 114 HIS A C 1
ATOM 964 O O . HIS A 1 114 ? -4.069 15.344 6.629 1.00 77.38 114 HIS A O 1
ATOM 970 N N . ASP A 1 115 ? -5.759 16.179 7.855 1.00 84.06 115 ASP A N 1
ATOM 971 C CA . ASP A 1 115 ? -5.155 15.933 9.169 1.00 84.06 115 ASP A CA 1
ATOM 972 C C . ASP A 1 115 ? -4.919 14.436 9.437 1.00 84.06 115 ASP A C 1
ATOM 974 O O . ASP A 1 115 ? -3.967 14.055 10.118 1.00 84.06 115 ASP A O 1
ATOM 978 N N . MET A 1 116 ? -5.741 13.568 8.835 1.00 86.06 116 MET A N 1
ATOM 979 C CA . MET A 1 116 ? -5.665 12.113 8.991 1.00 86.06 116 MET A CA 1
ATOM 980 C C . MET A 1 116 ? -4.675 11.458 8.017 1.00 86.06 116 MET A C 1
ATOM 982 O O . MET A 1 116 ? -4.220 10.336 8.252 1.00 86.06 116 MET A O 1
ATOM 986 N N . ILE A 1 117 ? -4.271 12.156 6.948 1.00 86.69 117 ILE A N 1
ATOM 987 C CA . ILE A 1 117 ? -3.343 11.623 5.935 1.00 86.69 117 ILE A CA 1
ATOM 988 C C . ILE A 1 117 ? -1.991 11.251 6.548 1.00 86.69 117 ILE A C 1
ATOM 990 O O . ILE A 1 117 ? -1.401 10.243 6.158 1.00 86.69 117 ILE A O 1
ATOM 994 N N . SER A 1 118 ? -1.512 12.008 7.537 1.00 88.31 118 SER A N 1
ATOM 995 C CA . SER A 1 118 ? -0.269 11.692 8.254 1.00 88.31 118 SER A CA 1
ATOM 996 C C . SER A 1 118 ? -0.324 10.309 8.914 1.00 88.31 118 SER A C 1
ATOM 998 O O . SER A 1 118 ? 0.638 9.546 8.825 1.00 88.31 118 SER A O 1
ATOM 1000 N N . PHE A 1 119 ? -1.471 9.941 9.492 1.00 89.06 119 PHE A N 1
ATOM 1001 C CA . PHE A 1 119 ? -1.678 8.631 10.110 1.00 89.06 119 PHE A CA 1
ATOM 1002 C C . PHE A 1 119 ? -1.806 7.512 9.066 1.00 89.06 119 PHE A C 1
ATOM 1004 O O . PHE A 1 119 ? -1.253 6.429 9.259 1.00 89.06 119 PHE A O 1
ATOM 1011 N N . VAL A 1 120 ? -2.448 7.775 7.919 1.00 90.12 120 VAL A N 1
ATOM 1012 C CA . VAL A 1 120 ? -2.490 6.826 6.788 1.00 90.12 120 VAL A CA 1
ATOM 1013 C C . VAL A 1 120 ? -1.079 6.551 6.255 1.00 90.12 120 VAL A C 1
ATOM 1015 O O . VAL A 1 120 ? -0.722 5.400 5.990 1.00 90.12 120 VAL A O 1
ATOM 1018 N N . LEU A 1 121 ? -0.255 7.593 6.116 1.00 88.56 121 LEU A N 1
ATOM 1019 C CA . LEU A 1 121 ? 1.130 7.473 5.661 1.00 88.56 121 LEU A CA 1
ATOM 1020 C C . LEU A 1 121 ? 1.999 6.707 6.658 1.00 88.56 121 LEU A C 1
ATOM 1022 O O . LEU A 1 121 ? 2.815 5.888 6.232 1.00 88.56 121 LEU A O 1
ATOM 1026 N N . GLU A 1 122 ? 1.817 6.927 7.961 1.00 88.56 122 GLU A N 1
ATOM 1027 C CA . GLU A 1 122 ? 2.534 6.158 8.978 1.00 88.56 122 GLU A CA 1
ATOM 1028 C C . GLU A 1 122 ? 2.115 4.681 8.938 1.00 88.56 122 GLU A C 1
ATOM 1030 O O . GLU A 1 122 ? 2.980 3.808 8.860 1.00 88.56 122 GLU A O 1
ATOM 1035 N N . ALA A 1 123 ? 0.816 4.376 8.840 1.00 91.88 123 ALA A N 1
ATOM 1036 C CA . ALA A 1 123 ? 0.337 3.002 8.670 1.00 91.88 123 ALA A CA 1
ATOM 1037 C C . ALA A 1 123 ? 0.920 2.333 7.408 1.00 91.88 123 ALA A C 1
ATOM 1039 O O . ALA A 1 123 ? 1.359 1.179 7.456 1.00 91.88 123 ALA A O 1
ATOM 1040 N N . LEU A 1 124 ? 0.996 3.059 6.285 1.00 90.44 124 LEU A N 1
ATOM 1041 C CA . LEU A 1 124 ? 1.607 2.567 5.046 1.00 90.44 124 LEU A CA 1
ATOM 1042 C C . LEU A 1 124 ? 3.103 2.305 5.221 1.00 90.44 124 LEU A C 1
ATOM 1044 O O . LEU A 1 124 ? 3.596 1.252 4.815 1.00 90.44 124 LEU A O 1
ATOM 1048 N N . LYS A 1 125 ? 3.830 3.234 5.842 1.00 88.06 125 LYS A N 1
ATOM 1049 C CA . LYS A 1 125 ? 5.260 3.095 6.130 1.00 88.06 125 LYS A CA 1
ATOM 1050 C C . LYS A 1 125 ? 5.525 1.852 6.971 1.00 88.06 125 LYS A C 1
ATOM 1052 O O . LYS A 1 125 ? 6.382 1.049 6.603 1.00 88.06 125 LYS A O 1
ATOM 1057 N N . VAL A 1 126 ? 4.763 1.648 8.043 1.00 88.88 126 VAL A N 1
ATOM 1058 C CA . VAL A 1 126 ? 4.880 0.463 8.899 1.00 88.88 126 VAL A CA 1
ATOM 1059 C C . VAL A 1 126 ? 4.561 -0.822 8.122 1.00 88.88 126 VAL A C 1
ATOM 1061 O O . VAL A 1 126 ? 5.301 -1.809 8.209 1.00 88.88 126 VAL A O 1
ATOM 1064 N N . ALA A 1 127 ? 3.505 -0.824 7.306 1.00 89.25 127 ALA A N 1
ATOM 1065 C CA . ALA A 1 127 ? 3.140 -1.971 6.475 1.00 89.25 127 ALA A CA 1
ATOM 1066 C C . ALA A 1 127 ? 4.244 -2.343 5.469 1.00 89.25 127 ALA A C 1
ATOM 1068 O O . ALA A 1 127 ? 4.585 -3.518 5.326 1.00 89.25 127 ALA A O 1
ATOM 1069 N N . VAL A 1 128 ? 4.854 -1.347 4.820 1.00 86.81 128 VAL A N 1
ATOM 1070 C CA . VAL A 1 128 ? 5.949 -1.538 3.855 1.00 86.81 128 VAL A CA 1
ATOM 1071 C C . VAL A 1 128 ? 7.230 -2.018 4.541 1.00 86.81 128 VAL A C 1
ATOM 1073 O O . VAL A 1 128 ? 7.890 -2.926 4.037 1.00 86.81 128 VAL A O 1
ATOM 1076 N N . GLN A 1 129 ? 7.584 -1.444 5.695 1.00 85.56 129 GLN A N 1
ATOM 1077 C CA . GLN A 1 129 ? 8.787 -1.823 6.445 1.00 85.56 129 GLN A CA 1
ATOM 1078 C C . GLN A 1 129 ? 8.720 -3.256 6.975 1.00 85.56 129 GLN A C 1
ATOM 1080 O O . GLN A 1 129 ? 9.736 -3.947 7.031 1.00 85.56 129 GLN A O 1
ATOM 1085 N N . THR A 1 130 ? 7.533 -3.712 7.374 1.00 81.81 130 THR A N 1
ATOM 1086 C CA . THR A 1 130 ? 7.368 -5.046 7.963 1.00 81.81 130 THR A CA 1
ATOM 1087 C C . THR A 1 130 ? 7.270 -6.159 6.926 1.00 81.81 130 THR A C 1
ATOM 1089 O O . THR A 1 130 ? 7.671 -7.287 7.219 1.00 81.81 130 THR A O 1
ATOM 1092 N N . ASN A 1 131 ? 6.795 -5.863 5.714 1.00 77.25 131 ASN A N 1
ATOM 1093 C CA . ASN A 1 131 ? 6.699 -6.832 4.627 1.00 77.25 131 ASN A CA 1
ATOM 1094 C C . ASN A 1 131 ? 7.231 -6.246 3.311 1.00 77.25 131 ASN A C 1
ATOM 1096 O O . ASN A 1 131 ? 6.491 -5.635 2.543 1.00 77.25 131 ASN A O 1
ATOM 1100 N N . PHE A 1 132 ?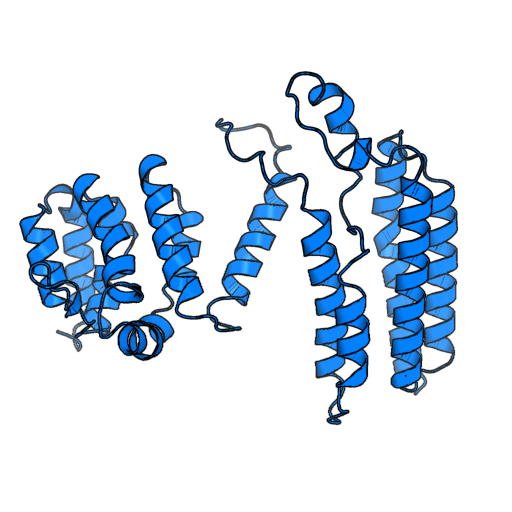 8.517 -6.470 3.029 1.00 77.25 132 PHE A N 1
ATOM 1101 C CA . PHE A 1 132 ? 9.183 -5.994 1.814 1.00 77.25 132 PHE A CA 1
ATOM 1102 C C . PHE A 1 132 ? 9.161 -7.056 0.698 1.00 77.25 132 PHE A C 1
ATOM 1104 O O . PHE A 1 132 ? 10.194 -7.595 0.299 1.00 77.25 132 PHE A O 1
ATOM 1111 N N . SER A 1 133 ? 7.961 -7.402 0.223 1.00 78.06 133 SER A N 1
ATOM 1112 C CA . SER A 1 133 ? 7.759 -8.354 -0.879 1.00 78.06 133 SER A CA 1
ATOM 1113 C C . SER A 1 133 ? 7.770 -7.659 -2.244 1.00 78.06 133 SER A C 1
ATOM 1115 O O . SER A 1 133 ? 7.211 -6.570 -2.407 1.00 78.06 133 SER A O 1
ATOM 1117 N N . LYS A 1 134 ? 8.366 -8.305 -3.257 1.00 74.31 134 LYS A N 1
ATOM 1118 C CA . LYS A 1 134 ? 8.452 -7.772 -4.628 1.00 74.31 134 LYS A CA 1
ATOM 1119 C C . LYS A 1 134 ? 7.070 -7.511 -5.230 1.00 74.31 134 LYS A C 1
ATOM 1121 O O . LYS A 1 134 ? 6.840 -6.427 -5.763 1.00 74.31 134 LYS A O 1
ATOM 1126 N N . ASP A 1 135 ? 6.163 -8.478 -5.137 1.00 74.19 135 ASP A N 1
ATOM 1127 C CA . ASP A 1 135 ? 4.871 -8.430 -5.834 1.00 74.19 135 ASP A CA 1
ATOM 1128 C C . ASP A 1 135 ? 3.769 -7.721 -5.041 1.00 74.19 135 ASP A C 1
ATOM 1130 O O . ASP A 1 135 ? 2.898 -7.070 -5.625 1.00 74.19 135 ASP A O 1
ATOM 1134 N N . ASP A 1 136 ? 3.823 -7.791 -3.714 1.00 73.44 136 ASP A N 1
ATOM 1135 C CA . ASP A 1 136 ? 2.759 -7.257 -2.858 1.00 73.44 136 ASP A CA 1
ATOM 1136 C C . ASP A 1 136 ? 3.046 -5.848 -2.344 1.00 73.44 136 ASP A C 1
ATOM 1138 O O . ASP A 1 136 ? 2.107 -5.097 -2.079 1.00 73.44 136 ASP A O 1
ATOM 1142 N N . THR A 1 137 ? 4.325 -5.472 -2.263 1.00 80.75 137 THR A N 1
ATOM 1143 C CA . THR A 1 137 ? 4.756 -4.207 -1.658 1.00 80.75 137 THR A CA 1
ATOM 1144 C C . THR A 1 137 ? 5.503 -3.333 -2.655 1.00 80.75 137 THR A C 1
ATOM 1146 O O . THR A 1 137 ? 5.061 -2.225 -2.945 1.00 80.75 137 THR A O 1
ATOM 1149 N N . ILE A 1 138 ? 6.606 -3.823 -3.234 1.00 77.38 138 ILE A N 1
ATOM 1150 C CA . ILE A 1 138 ? 7.477 -3.001 -4.089 1.00 77.38 138 ILE A CA 1
ATOM 1151 C C . ILE A 1 138 ? 6.749 -2.592 -5.368 1.00 77.38 138 ILE A C 1
ATOM 1153 O O . ILE A 1 138 ? 6.670 -1.402 -5.662 1.00 77.38 138 ILE A O 1
ATOM 1157 N N . LYS A 1 139 ? 6.191 -3.551 -6.119 1.00 78.12 139 LYS A N 1
ATOM 1158 C CA . LYS A 1 139 ? 5.481 -3.258 -7.373 1.00 78.12 139 LYS A CA 1
ATOM 1159 C C . LYS A 1 139 ? 4.332 -2.256 -7.173 1.00 78.12 139 LYS A C 1
ATOM 1161 O O . LYS A 1 139 ? 4.333 -1.262 -7.894 1.00 78.12 139 LYS A O 1
ATOM 1166 N N . PRO A 1 140 ? 3.400 -2.434 -6.211 1.00 79.94 140 PRO A N 1
ATOM 1167 C CA . PRO A 1 140 ? 2.318 -1.472 -5.999 1.00 79.94 140 PRO A CA 1
ATOM 1168 C C . PRO A 1 140 ? 2.798 -0.090 -5.560 1.00 79.94 140 PRO A C 1
ATOM 1170 O O . PRO A 1 140 ? 2.312 0.902 -6.091 1.00 79.94 140 PRO A O 1
ATOM 1173 N N . VAL A 1 141 ? 3.767 -0.006 -4.640 1.00 81.94 141 VAL A N 1
ATOM 1174 C CA . VAL A 1 141 ? 4.312 1.285 -4.187 1.00 81.94 141 VAL A CA 1
ATOM 1175 C C . VAL A 1 141 ? 4.994 2.009 -5.344 1.00 81.94 141 VAL A C 1
ATOM 1177 O O . VAL A 1 141 ? 4.730 3.184 -5.572 1.00 81.94 141 VAL A O 1
ATOM 1180 N N . VAL A 1 142 ? 5.833 1.313 -6.114 1.00 80.31 142 VAL A N 1
ATOM 1181 C CA . VAL A 1 142 ? 6.518 1.897 -7.275 1.00 80.31 142 VAL A CA 1
ATOM 1182 C C . VAL A 1 142 ? 5.519 2.301 -8.355 1.00 80.31 142 VAL A C 1
ATOM 1184 O O . VAL A 1 142 ? 5.662 3.382 -8.912 1.00 80.31 142 VAL A O 1
ATOM 1187 N N . ALA A 1 143 ? 4.498 1.487 -8.633 1.00 76.06 143 ALA A N 1
ATOM 1188 C CA . ALA A 1 143 ? 3.455 1.816 -9.602 1.00 76.06 143 ALA A CA 1
ATOM 1189 C C . ALA A 1 143 ? 2.640 3.042 -9.169 1.00 76.06 143 ALA A C 1
ATOM 1191 O O . ALA A 1 143 ? 2.422 3.944 -9.974 1.00 76.06 143 ALA A O 1
ATOM 1192 N N . TYR A 1 144 ? 2.253 3.116 -7.893 1.00 80.06 144 TYR A N 1
ATOM 1193 C CA . TYR A 1 144 ? 1.575 4.280 -7.329 1.00 80.06 144 TYR A CA 1
ATOM 1194 C C . TYR A 1 144 ? 2.437 5.537 -7.431 1.00 80.06 144 TYR A C 1
ATOM 1196 O O . TYR A 1 144 ? 1.961 6.573 -7.895 1.00 80.06 144 TYR A O 1
ATOM 1204 N N . LEU A 1 145 ? 3.713 5.443 -7.049 1.00 80.69 145 LEU A N 1
ATOM 1205 C CA . LEU A 1 145 ? 4.655 6.546 -7.193 1.00 80.69 145 LEU A CA 1
ATOM 1206 C C . LEU A 1 145 ? 4.801 6.941 -8.663 1.00 80.69 145 LEU A C 1
ATOM 1208 O O . LEU A 1 145 ? 4.715 8.119 -8.964 1.00 80.69 145 LEU A O 1
ATOM 1212 N N . ALA A 1 146 ? 4.953 5.993 -9.587 1.00 71.44 146 ALA A N 1
ATOM 1213 C CA . ALA A 1 146 ? 5.079 6.277 -11.013 1.00 71.44 146 ALA A CA 1
ATOM 1214 C C . ALA A 1 146 ? 3.836 6.978 -11.588 1.00 71.44 146 ALA A C 1
ATOM 1216 O O . ALA A 1 146 ? 3.993 7.943 -12.332 1.00 71.44 146 ALA A O 1
ATOM 1217 N N . ALA A 1 147 ? 2.629 6.543 -11.210 1.00 68.50 147 ALA A N 1
ATOM 1218 C CA . ALA A 1 147 ? 1.370 7.146 -11.646 1.00 68.50 147 ALA A CA 1
ATOM 1219 C C . ALA A 1 147 ? 1.209 8.583 -11.118 1.00 68.50 147 ALA A C 1
ATOM 1221 O O . ALA A 1 147 ? 0.999 9.515 -11.891 1.00 68.50 147 ALA A O 1
ATOM 1222 N N . ASN A 1 148 ? 1.419 8.788 -9.816 1.00 69.88 148 ASN A N 1
ATOM 1223 C CA . ASN A 1 148 ? 1.226 10.094 -9.179 1.00 69.88 148 ASN A CA 1
ATOM 1224 C C . ASN A 1 148 ? 2.400 11.061 -9.417 1.00 69.88 148 ASN A C 1
ATOM 1226 O O . ASN A 1 148 ? 2.221 12.277 -9.370 1.00 69.88 148 ASN A O 1
ATOM 1230 N N . LEU A 1 149 ? 3.605 10.561 -9.722 1.00 60.88 149 LEU A N 1
ATOM 1231 C CA . LEU A 1 149 ? 4.702 11.403 -10.216 1.00 60.88 149 LEU A CA 1
ATOM 1232 C C . LEU A 1 149 ? 4.473 11.863 -11.666 1.00 60.88 149 LEU A C 1
ATOM 1234 O O . LEU A 1 149 ? 5.096 12.842 -12.088 1.00 60.88 149 LEU A O 1
ATOM 1238 N N . HIS A 1 150 ? 3.622 11.179 -12.439 1.00 47.03 150 HIS A N 1
ATOM 1239 C CA . HIS A 1 150 ? 3.301 11.574 -13.811 1.00 47.03 150 HIS A CA 1
ATOM 1240 C C . HIS A 1 150 ? 2.256 12.698 -13.868 1.00 47.03 150 HIS A C 1
ATOM 1242 O O . HIS A 1 150 ? 2.373 13.588 -14.712 1.00 47.03 150 HIS A O 1
ATOM 1248 N N . GLU A 1 151 ? 1.297 12.725 -12.938 1.00 43.22 151 GLU A N 1
ATOM 1249 C CA . GLU A 1 151 ? 0.249 13.759 -12.866 1.00 43.22 151 GLU A CA 1
ATOM 1250 C C . GLU A 1 151 ? 0.763 15.148 -12.468 1.00 43.22 151 GLU A C 1
ATOM 1252 O O . GLU A 1 151 ? 0.171 16.156 -12.849 1.00 43.22 151 GLU A O 1
ATOM 1257 N N . GLY A 1 152 ? 1.951 15.242 -11.860 1.00 42.47 152 GLY A N 1
ATOM 1258 C CA . GLY A 1 152 ? 2.669 16.516 -11.710 1.00 42.47 152 GLY A CA 1
ATOM 1259 C C . GLY A 1 152 ? 3.049 17.200 -13.039 1.00 42.47 152 GLY A C 1
ATOM 1260 O O . GLY A 1 152 ? 3.638 18.278 -13.018 1.00 42.47 152 GLY A O 1
ATOM 1261 N N . GLN A 1 153 ? 2.751 16.591 -14.195 1.00 37.94 153 GLN A N 1
ATOM 1262 C CA . GLN A 1 153 ? 2.895 17.185 -15.531 1.00 37.94 153 GLN A CA 1
ATOM 1263 C C . GLN A 1 153 ? 1.574 17.421 -16.283 1.00 37.94 153 GLN A C 1
ATOM 1265 O O . GLN A 1 153 ? 1.626 17.965 -17.384 1.00 37.94 153 GLN A O 1
ATOM 1270 N N . LEU A 1 154 ? 0.413 17.058 -15.726 1.00 32.19 154 LEU A N 1
ATOM 1271 C CA . LEU A 1 154 ? -0.884 17.142 -16.421 1.00 32.19 154 LEU A CA 1
ATOM 1272 C C . LEU A 1 154 ? -1.829 18.240 -15.903 1.00 32.19 154 LEU A C 1
ATOM 1274 O O . LEU A 1 154 ? -2.937 18.369 -16.415 1.00 32.19 154 LEU A O 1
ATOM 1278 N N . LEU A 1 155 ? -1.388 19.117 -14.993 1.00 35.59 155 LEU A N 1
ATOM 1279 C CA . LEU A 1 155 ? -2.123 20.343 -14.631 1.00 35.59 155 LEU A CA 1
ATOM 1280 C C . LEU A 1 155 ? -1.942 21.465 -15.677 1.00 35.59 155 LEU A C 1
ATOM 1282 O O . LEU A 1 155 ? -1.494 22.569 -15.379 1.00 35.59 155 LEU A O 1
ATOM 1286 N N . LEU A 1 156 ? -2.301 21.160 -16.925 1.00 32.84 156 LEU A N 1
ATOM 1287 C CA . LEU A 1 156 ? -2.588 22.120 -17.998 1.00 32.84 156 LEU A CA 1
ATOM 1288 C C . LEU A 1 156 ? -4.000 21.871 -18.557 1.00 32.84 156 LEU A C 1
ATOM 1290 O O . LEU A 1 156 ? -4.229 21.935 -19.761 1.00 32.84 156 LEU A O 1
ATOM 1294 N N . VAL A 1 157 ? -4.962 21.601 -17.673 1.00 29.12 157 VAL A N 1
ATOM 1295 C CA . VAL A 1 157 ? -6.388 21.751 -17.977 1.00 29.12 157 VAL A CA 1
ATOM 1296 C C . VAL A 1 157 ? -6.985 22.638 -16.881 1.00 29.12 157 VAL A C 1
ATOM 1298 O O . VAL A 1 157 ? -6.891 22.286 -15.705 1.00 29.12 157 VAL A O 1
ATOM 1301 N N . PRO A 1 158 ? -7.520 23.823 -17.216 1.00 37.12 158 PRO A N 1
ATOM 1302 C CA . PRO A 1 158 ? -8.086 24.720 -16.226 1.00 37.12 158 PRO A CA 1
ATOM 1303 C C . PRO A 1 158 ? -9.469 24.189 -15.864 1.00 37.12 158 PRO A C 1
ATOM 1305 O O . PRO A 1 158 ? -10.360 24.293 -16.686 1.00 37.12 158 PRO A O 1
ATOM 1308 N N . PHE A 1 159 ? -9.643 23.580 -14.692 1.00 30.61 159 PHE A N 1
ATOM 1309 C CA . PHE A 1 159 ? -10.847 23.686 -13.855 1.00 30.61 159 PHE A CA 1
ATOM 1310 C C . PHE A 1 159 ? -10.652 22.853 -12.576 1.00 30.61 159 PHE A C 1
ATOM 1312 O O . PHE A 1 159 ? -10.249 21.698 -12.632 1.00 30.61 159 PHE A O 1
ATOM 1319 N N . LEU A 1 160 ? -11.003 23.477 -11.447 1.00 27.23 160 LEU A N 1
ATOM 1320 C CA . LEU A 1 160 ? -11.193 22.919 -10.099 1.00 27.23 160 LEU A CA 1
ATOM 1321 C C . LEU A 1 160 ? -9.955 22.674 -9.209 1.00 27.23 160 LEU A C 1
ATOM 1323 O O . LEU A 1 160 ? -9.483 21.566 -8.999 1.00 27.23 160 LEU A O 1
ATOM 1327 N N . SER A 1 161 ? -9.644 23.773 -8.517 1.00 27.97 161 SER A N 1
ATOM 1328 C CA . SER A 1 161 ? -9.456 23.879 -7.064 1.00 27.97 161 SER A CA 1
ATOM 1329 C C . SER A 1 161 ? -8.061 23.670 -6.454 1.00 27.97 161 SER A C 1
ATOM 1331 O O . SER A 1 161 ? -7.296 22.805 -6.874 1.00 27.97 161 SER A O 1
ATOM 1333 N N . PRO A 1 162 ? -7.712 24.509 -5.456 1.00 42.50 162 PRO A N 1
ATOM 1334 C CA . PRO A 1 162 ? -6.361 24.717 -4.977 1.00 42.50 162 PRO A CA 1
ATOM 1335 C C . PRO A 1 162 ? -6.068 23.797 -3.789 1.00 42.50 162 PRO A C 1
ATOM 1337 O O . PRO A 1 162 ? -6.929 23.561 -2.950 1.00 42.50 162 PRO A O 1
ATOM 1340 N N . ASN A 1 163 ? -4.829 23.335 -3.649 1.00 31.38 163 ASN A N 1
ATOM 1341 C CA . ASN A 1 163 ? -4.061 23.693 -2.460 1.00 31.38 163 ASN A CA 1
ATOM 1342 C C . ASN A 1 163 ? -2.592 23.293 -2.581 1.00 31.38 163 ASN A C 1
ATOM 1344 O O . ASN A 1 163 ? -2.199 22.185 -2.945 1.00 31.38 163 ASN A O 1
ATOM 1348 N N . CYS A 1 164 ? -1.798 24.310 -2.285 1.00 34.56 164 CYS A N 1
ATOM 1349 C CA . CYS A 1 164 ? -0.358 24.393 -2.298 1.00 34.56 164 CYS A CA 1
ATOM 1350 C C . CYS A 1 164 ? 0.210 23.578 -1.123 1.00 34.56 164 CYS A C 1
ATOM 1352 O O . CYS A 1 164 ? -0.164 23.804 0.022 1.00 34.56 164 CYS A O 1
ATOM 1354 N N . GLY A 1 165 ? 1.103 22.622 -1.391 1.00 29.41 165 GLY A N 1
ATOM 1355 C CA . GLY A 1 165 ? 1.739 21.816 -0.333 1.00 29.41 165 GLY A CA 1
ATOM 1356 C C . GLY A 1 165 ? 2.674 20.705 -0.824 1.00 29.41 165 GLY A C 1
ATOM 1357 O O . GLY A 1 165 ? 3.529 20.226 -0.083 1.00 29.41 165 GLY A O 1
ATOM 1358 N N . ARG A 1 166 ? 2.581 20.311 -2.100 1.00 32.44 166 ARG A N 1
ATOM 1359 C CA . ARG A 1 166 ? 3.270 19.120 -2.636 1.00 32.44 166 ARG A CA 1
ATOM 1360 C C . ARG A 1 166 ? 4.477 19.408 -3.539 1.00 32.44 166 ARG A C 1
ATOM 1362 O O . ARG A 1 166 ? 4.801 18.598 -4.401 1.00 32.44 166 ARG A O 1
ATOM 1369 N N . LEU A 1 167 ? 5.174 20.532 -3.340 1.00 32.25 167 LEU A N 1
ATOM 1370 C CA . LEU A 1 167 ? 6.272 20.977 -4.221 1.00 32.25 167 LEU A CA 1
ATOM 1371 C C . LEU A 1 167 ? 7.701 20.676 -3.719 1.00 32.25 167 LEU A C 1
ATOM 1373 O O . LEU A 1 167 ? 8.667 21.144 -4.314 1.00 32.25 167 LEU A O 1
ATOM 1377 N N . ARG A 1 168 ? 7.880 19.897 -2.641 1.00 30.38 168 ARG A N 1
ATOM 1378 C CA . ARG A 1 168 ? 9.212 19.702 -2.020 1.00 30.38 168 ARG A CA 1
ATOM 1379 C C . ARG A 1 168 ? 10.089 18.623 -2.683 1.00 30.38 168 ARG A C 1
ATOM 1381 O O . ARG A 1 168 ? 11.300 18.637 -2.500 1.00 30.38 168 ARG A O 1
ATOM 1388 N N . TRP A 1 169 ? 9.515 17.716 -3.480 1.00 32.97 169 TRP A N 1
ATOM 1389 C CA . TRP A 1 169 ? 10.229 16.539 -4.023 1.00 32.97 169 TRP A CA 1
ATOM 1390 C C . TRP A 1 169 ? 10.494 16.579 -5.538 1.00 32.97 169 TRP A C 1
ATOM 1392 O O . TRP A 1 169 ? 11.147 15.687 -6.080 1.00 32.97 169 TRP A O 1
ATOM 1402 N N . ALA A 1 170 ? 10.050 17.632 -6.231 1.00 36.94 170 ALA A N 1
ATOM 1403 C CA . ALA A 1 170 ? 10.199 17.760 -7.683 1.00 36.94 170 ALA A CA 1
ATOM 1404 C C . ALA A 1 170 ? 11.666 17.897 -8.153 1.00 36.94 170 ALA A C 1
ATOM 1406 O O . ALA A 1 170 ? 11.971 17.596 -9.306 1.00 36.94 170 ALA A O 1
ATOM 1407 N N . SER A 1 171 ? 12.595 18.275 -7.267 1.00 34.94 171 SER A N 1
ATOM 1408 C CA . SER A 1 171 ? 14.015 18.465 -7.608 1.00 34.94 171 SER A CA 1
ATOM 1409 C C . SER A 1 171 ? 14.813 17.165 -7.803 1.00 34.94 171 SER A C 1
ATOM 1411 O O . SER A 1 171 ? 15.932 17.224 -8.305 1.00 34.94 171 SER A O 1
ATOM 1413 N N . PHE A 1 172 ? 14.256 15.997 -7.446 1.00 35.69 172 PHE A N 1
ATOM 1414 C CA . PHE A 1 172 ? 14.947 14.692 -7.480 1.00 35.69 172 PHE A CA 1
ATOM 1415 C C . PHE A 1 172 ? 14.389 13.685 -8.506 1.00 35.69 172 PHE A C 1
ATOM 1417 O O . PHE A 1 172 ? 14.929 12.588 -8.648 1.00 35.69 172 PHE A O 1
ATOM 1424 N N . ALA A 1 173 ? 13.369 14.059 -9.285 1.00 35.94 173 ALA A N 1
ATOM 1425 C CA . ALA A 1 173 ? 12.704 13.200 -10.274 1.00 35.94 173 ALA A CA 1
ATOM 1426 C C . ALA A 1 173 ? 13.595 12.486 -11.330 1.00 35.94 173 ALA A C 1
ATOM 1428 O O . ALA A 1 173 ? 13.218 11.388 -11.747 1.00 35.94 173 ALA A O 1
ATOM 1429 N N . PRO A 1 174 ? 14.757 13.012 -11.775 1.00 40.06 174 PRO A N 1
ATOM 1430 C CA . PRO A 1 174 ? 15.532 12.342 -12.823 1.00 40.06 174 PRO A CA 1
ATOM 1431 C C . PRO A 1 174 ? 16.389 11.155 -12.332 1.00 40.06 174 PRO A C 1
ATOM 1433 O O . PRO A 1 174 ? 16.862 10.369 -13.155 1.00 40.06 174 PRO A O 1
ATOM 1436 N N . ILE A 1 175 ? 16.592 10.981 -11.018 1.00 39.91 175 ILE A N 1
ATOM 1437 C CA . ILE A 1 175 ? 17.376 9.855 -10.466 1.00 39.91 175 ILE A CA 1
ATOM 1438 C C . ILE A 1 175 ? 16.557 8.553 -10.466 1.00 39.91 175 ILE A C 1
ATOM 1440 O O . ILE A 1 175 ? 17.039 7.555 -11.007 1.00 39.91 175 ILE A O 1
ATOM 1444 N N . PRO A 1 176 ? 15.307 8.526 -9.958 1.00 38.38 176 PRO A N 1
ATOM 1445 C CA . PRO A 1 176 ? 14.503 7.307 -9.947 1.00 38.38 176 PRO A CA 1
ATOM 1446 C C . PRO A 1 176 ? 14.116 6.828 -11.348 1.00 38.38 176 PRO A C 1
ATOM 1448 O O . PRO A 1 176 ? 14.082 5.625 -11.582 1.00 38.38 176 PRO A O 1
ATOM 1451 N N . LEU A 1 177 ? 13.863 7.739 -12.297 1.00 41.09 177 LEU A N 1
ATOM 1452 C CA . LEU A 1 177 ? 13.409 7.362 -13.641 1.00 41.09 177 LEU A CA 1
ATOM 1453 C C . LEU A 1 177 ? 14.543 6.769 -14.494 1.00 41.09 177 LEU A C 1
ATOM 1455 O O . LEU A 1 177 ? 14.342 5.754 -15.156 1.00 41.09 177 LEU A O 1
ATOM 1459 N N . GLY A 1 178 ? 15.759 7.324 -14.407 1.00 44.75 178 GLY A N 1
ATOM 1460 C CA . GLY A 1 178 ? 16.953 6.727 -15.018 1.00 44.75 178 GLY A CA 1
ATOM 1461 C C . GLY A 1 178 ? 17.353 5.388 -14.380 1.00 44.75 178 GLY A C 1
ATOM 1462 O O . GLY A 1 178 ? 17.841 4.490 -15.070 1.00 44.75 178 GLY A O 1
ATOM 1463 N N . PHE A 1 179 ? 17.097 5.220 -13.080 1.00 44.12 179 PHE A N 1
ATOM 1464 C CA . PHE A 1 179 ? 17.297 3.956 -12.368 1.00 44.12 179 PHE A CA 1
ATOM 1465 C C . PHE A 1 179 ? 16.267 2.897 -12.793 1.00 44.12 179 PHE A C 1
ATOM 1467 O O . PHE A 1 179 ? 16.639 1.770 -13.111 1.00 44.12 179 PHE A O 1
ATOM 1474 N N . LEU A 1 180 ? 14.989 3.275 -12.901 1.00 40.78 180 LEU A N 1
ATOM 1475 C CA . LEU A 1 180 ? 13.904 2.412 -13.379 1.00 40.78 180 LEU A CA 1
ATOM 1476 C C . LEU A 1 180 ? 14.100 1.981 -14.835 1.00 40.78 180 LEU A C 1
ATOM 1478 O O . LEU A 1 180 ? 13.826 0.832 -15.166 1.00 40.78 180 LEU A O 1
ATOM 1482 N N . PHE A 1 181 ? 14.624 2.862 -15.690 1.00 48.34 181 PHE A N 1
ATOM 1483 C CA . PHE A 1 181 ? 14.870 2.542 -17.094 1.00 48.34 181 PHE A CA 1
ATOM 1484 C C . PHE A 1 181 ? 16.059 1.584 -17.275 1.00 48.34 181 PHE A C 1
ATOM 1486 O O . PHE A 1 181 ? 15.959 0.617 -18.027 1.00 48.34 181 PHE A O 1
ATOM 1493 N N . ASN A 1 182 ? 17.153 1.778 -16.526 1.00 48.41 182 ASN A N 1
ATOM 1494 C CA . ASN A 1 182 ? 18.274 0.829 -16.512 1.00 48.41 182 ASN A CA 1
ATOM 1495 C C . ASN A 1 182 ? 17.853 -0.534 -15.945 1.00 48.41 182 ASN A C 1
ATOM 1497 O O . ASN A 1 182 ? 18.157 -1.565 -16.539 1.00 48.41 182 ASN A O 1
ATOM 1501 N N . ILE A 1 183 ? 17.093 -0.558 -14.845 1.00 50.56 183 ILE A N 1
ATOM 1502 C CA . ILE A 1 183 ? 16.555 -1.806 -14.289 1.00 50.56 183 ILE A CA 1
ATOM 1503 C C . ILE A 1 183 ? 15.606 -2.476 -15.285 1.00 50.56 183 ILE A C 1
ATOM 1505 O O . ILE A 1 183 ? 15.681 -3.687 -15.443 1.00 50.56 183 ILE A O 1
ATOM 1509 N N . GLY A 1 184 ? 14.753 -1.731 -15.992 1.00 43.28 184 GLY A N 1
ATOM 1510 C CA . GLY A 1 184 ? 13.844 -2.270 -17.010 1.00 43.28 184 GLY A CA 1
ATOM 1511 C C . GLY A 1 184 ? 14.573 -2.988 -18.149 1.00 43.28 184 GLY A C 1
ATOM 1512 O O . GLY A 1 184 ? 14.213 -4.109 -18.500 1.00 43.28 184 GLY A O 1
ATOM 1513 N N . VAL A 1 185 ? 15.655 -2.397 -18.665 1.00 51.22 185 VAL A N 1
ATOM 1514 C CA . VAL A 1 185 ? 16.490 -3.025 -19.703 1.00 51.22 185 VAL A CA 1
ATOM 1515 C C . VAL A 1 185 ? 17.177 -4.284 -19.163 1.00 51.22 185 VAL A C 1
ATOM 1517 O O . VAL A 1 185 ? 17.089 -5.338 -19.783 1.00 51.22 185 VAL A O 1
ATOM 1520 N N . PHE A 1 186 ? 17.778 -4.239 -17.971 1.00 48.06 186 PHE A N 1
ATOM 1521 C CA . PHE A 1 186 ? 18.452 -5.417 -17.406 1.00 48.06 186 PHE A CA 1
ATOM 1522 C C . PHE A 1 186 ? 17.489 -6.520 -16.935 1.00 48.06 186 PHE A C 1
ATOM 1524 O O . PHE A 1 186 ? 17.827 -7.699 -17.017 1.00 48.06 186 PHE A O 1
ATOM 1531 N N . THR A 1 187 ? 16.281 -6.170 -16.487 1.00 48.06 187 THR A N 1
ATOM 1532 C CA . THR A 1 187 ? 15.245 -7.141 -16.084 1.00 48.06 187 THR A CA 1
ATOM 1533 C C . THR A 1 187 ? 14.538 -7.781 -17.274 1.00 48.06 187 THR A C 1
ATOM 1535 O O . THR A 1 187 ? 14.180 -8.952 -17.193 1.00 48.06 187 THR A O 1
ATOM 1538 N N . GLY A 1 188 ? 14.381 -7.068 -18.394 1.00 44.62 188 GLY A N 1
ATOM 1539 C CA . GLY A 1 188 ? 13.909 -7.668 -19.645 1.00 44.62 188 GLY A CA 1
ATOM 1540 C C . GLY A 1 188 ? 14.924 -8.652 -20.234 1.00 44.62 188 GLY A C 1
ATOM 1541 O O . GLY A 1 188 ? 14.554 -9.707 -20.740 1.00 44.62 188 GLY A O 1
ATOM 1542 N N . TRP A 1 189 ? 16.220 -8.354 -20.107 1.00 44.84 189 TRP A N 1
ATOM 1543 C CA . TRP A 1 189 ? 17.292 -9.205 -20.632 1.00 44.84 189 TRP A CA 1
ATOM 1544 C C . TRP A 1 189 ? 17.568 -10.427 -19.746 1.00 44.84 189 TRP A C 1
ATOM 1546 O O . TRP A 1 189 ? 17.916 -11.484 -20.268 1.00 44.84 189 TRP A O 1
ATOM 1556 N N . SER A 1 190 ? 17.337 -10.337 -18.430 1.00 42.50 190 SER A N 1
ATOM 1557 C CA . SER A 1 190 ? 17.431 -11.502 -17.539 1.00 42.50 190 SER A CA 1
ATOM 1558 C C . SER A 1 190 ? 16.311 -12.527 -17.746 1.00 42.50 190 SER A C 1
ATOM 1560 O O . SER A 1 190 ? 16.493 -13.682 -17.380 1.00 42.50 190 SER A O 1
ATOM 1562 N N . GLN A 1 191 ? 15.180 -12.144 -18.354 1.00 36.56 191 GLN A N 1
ATOM 1563 C CA . GLN A 1 191 ? 14.110 -13.082 -18.725 1.00 36.56 191 GLN A CA 1
ATOM 1564 C C . GLN A 1 191 ? 14.351 -13.799 -20.063 1.00 36.56 191 GLN A C 1
ATOM 1566 O O . GLN A 1 191 ? 13.813 -14.882 -20.264 1.00 36.56 191 GLN A O 1
ATOM 1571 N N . LEU A 1 192 ? 15.163 -13.230 -20.960 1.00 39.31 192 LEU A N 1
ATOM 1572 C CA . LEU A 1 192 ? 15.494 -13.828 -22.264 1.00 39.31 192 LEU A CA 1
ATOM 1573 C C . LEU A 1 192 ? 16.673 -14.818 -22.196 1.00 39.31 192 LEU A C 1
ATOM 1575 O O . LEU A 1 192 ? 16.879 -15.598 -23.121 1.00 39.31 192 LEU A O 1
ATOM 1579 N N . SER A 1 193 ? 17.436 -14.814 -21.100 1.00 42.41 193 SER A N 1
ATOM 1580 C CA . SER A 1 193 ? 18.551 -15.734 -20.859 1.00 42.41 193 SER A CA 1
ATOM 1581 C C . SER A 1 193 ? 18.085 -16.938 -20.037 1.00 42.41 193 SER A C 1
ATOM 1583 O O . SER A 1 193 ? 18.114 -16.903 -18.810 1.00 42.41 193 SER A O 1
ATOM 1585 N N . ALA A 1 194 ? 17.695 -18.030 -20.699 1.00 39.72 194 ALA A N 1
ATOM 1586 C CA . ALA A 1 194 ? 17.405 -19.308 -20.035 1.00 39.72 194 ALA A CA 1
ATOM 1587 C C . ALA A 1 194 ? 18.660 -20.002 -19.453 1.00 39.72 194 ALA A C 1
ATOM 1589 O O . ALA A 1 194 ? 18.541 -21.000 -18.747 1.00 39.72 194 ALA A O 1
ATOM 1590 N N . ALA A 1 195 ? 19.862 -19.477 -19.706 1.00 37.47 195 ALA A N 1
ATOM 1591 C CA . ALA A 1 195 ? 21.089 -19.952 -19.082 1.00 37.47 195 ALA A CA 1
ATOM 1592 C C . ALA A 1 195 ? 21.391 -19.138 -17.813 1.00 37.47 195 ALA A C 1
ATOM 1594 O O . ALA A 1 195 ? 21.535 -17.914 -17.860 1.00 37.47 195 ALA A O 1
ATOM 1595 N N . GLN A 1 196 ? 21.503 -19.823 -16.672 1.00 38.59 196 GLN A N 1
ATOM 1596 C CA . GLN A 1 196 ? 22.059 -19.292 -15.425 1.00 38.59 196 GLN A CA 1
ATOM 1597 C C . GLN A 1 196 ? 23.521 -18.873 -15.643 1.00 38.59 196 GLN A C 1
ATOM 1599 O O . GLN A 1 196 ? 24.445 -19.638 -15.386 1.00 38.59 196 GLN A O 1
ATOM 1604 N N . ILE A 1 197 ? 23.746 -17.651 -16.121 1.00 37.59 197 ILE A N 1
ATOM 1605 C CA . ILE A 1 197 ? 25.079 -17.051 -16.167 1.00 37.59 197 ILE A CA 1
ATOM 1606 C C . ILE A 1 197 ? 25.257 -16.223 -14.894 1.00 37.59 197 ILE A C 1
ATOM 1608 O O . ILE A 1 197 ? 24.547 -15.245 -14.653 1.00 37.59 197 ILE A O 1
ATOM 1612 N N . ALA A 1 198 ? 26.202 -16.664 -14.063 1.00 35.09 198 ALA A N 1
ATOM 1613 C CA . ALA A 1 198 ? 26.588 -16.060 -12.795 1.00 35.09 198 ALA A CA 1
ATOM 1614 C C . ALA A 1 198 ? 26.872 -14.552 -12.944 1.00 35.09 198 ALA A C 1
ATOM 1616 O O . ALA A 1 198 ? 27.853 -14.124 -13.554 1.00 35.09 198 ALA A O 1
ATOM 1617 N N . LEU A 1 199 ? 25.995 -13.735 -12.360 1.00 42.69 199 LEU A N 1
ATOM 1618 C CA . LEU A 1 199 ? 25.983 -12.273 -12.463 1.00 42.69 199 LEU A CA 1
ATOM 1619 C C . LEU A 1 199 ? 26.809 -11.589 -11.354 1.00 42.69 199 LEU A C 1
ATOM 1621 O O . LEU A 1 199 ? 26.487 -10.486 -10.920 1.00 42.69 199 LEU A O 1
ATOM 1625 N N . GLU A 1 200 ? 27.883 -12.225 -10.884 1.00 38.84 200 GLU A N 1
ATOM 1626 C CA . GLU A 1 200 ? 28.637 -11.769 -9.705 1.00 38.84 200 GLU A CA 1
ATOM 1627 C C . GLU A 1 200 ? 29.616 -10.599 -9.964 1.00 38.84 200 GLU A C 1
ATOM 1629 O O . GLU A 1 200 ? 29.606 -9.655 -9.172 1.00 38.84 200 GLU A O 1
ATOM 1634 N N . PRO A 1 201 ? 30.387 -10.497 -11.072 1.00 37.25 201 PRO A N 1
ATOM 1635 C CA . PRO A 1 201 ? 31.308 -9.363 -11.215 1.00 37.25 201 PRO A CA 1
ATOM 1636 C C . PRO A 1 201 ? 30.657 -8.127 -11.864 1.00 37.25 201 PRO A C 1
ATOM 1638 O O . PRO A 1 201 ? 31.175 -7.016 -11.748 1.00 37.25 201 PRO A O 1
ATOM 1641 N N . SER A 1 202 ? 29.495 -8.279 -12.513 1.00 36.94 202 SER A N 1
ATOM 1642 C CA . SER A 1 202 ? 28.800 -7.172 -13.199 1.00 36.94 202 SER A CA 1
ATOM 1643 C C . SER A 1 202 ? 28.026 -6.281 -12.220 1.00 36.94 202 SER A C 1
ATOM 1645 O O . SER A 1 202 ? 28.029 -5.057 -12.353 1.00 36.94 202 SER A O 1
ATOM 1647 N N . CYS A 1 203 ? 27.432 -6.878 -11.181 1.00 33.81 203 CYS A N 1
ATOM 1648 C CA . CYS A 1 203 ? 26.775 -6.137 -10.106 1.00 33.81 203 CYS A CA 1
ATOM 1649 C C . CYS A 1 203 ? 27.774 -5.340 -9.256 1.00 33.81 203 CYS A C 1
ATOM 1651 O O . CYS A 1 203 ? 27.425 -4.263 -8.785 1.00 33.81 203 CYS A O 1
ATOM 1653 N N . ALA A 1 204 ? 29.026 -5.796 -9.118 1.00 33.69 204 ALA A N 1
ATOM 1654 C CA . ALA A 1 204 ? 30.065 -5.072 -8.384 1.00 33.69 204 ALA A CA 1
ATOM 1655 C C . ALA A 1 204 ? 30.528 -3.790 -9.104 1.00 33.69 204 ALA A C 1
ATOM 1657 O O . ALA A 1 204 ? 30.761 -2.776 -8.448 1.00 33.69 204 ALA A O 1
ATOM 1658 N N . ALA A 1 205 ? 30.601 -3.789 -10.440 1.00 34.59 205 ALA A N 1
ATOM 1659 C CA . ALA A 1 205 ? 30.888 -2.577 -11.217 1.00 34.59 205 ALA A CA 1
ATOM 1660 C C . ALA A 1 205 ? 29.734 -1.557 -11.127 1.00 34.59 205 ALA A C 1
ATOM 1662 O O . ALA A 1 205 ? 29.971 -0.361 -10.955 1.00 34.59 205 ALA A O 1
ATOM 1663 N N . ILE A 1 206 ? 28.486 -2.038 -11.129 1.00 39.28 206 ILE A N 1
ATOM 1664 C CA . ILE A 1 206 ? 27.279 -1.214 -10.943 1.00 39.28 206 ILE A CA 1
ATOM 1665 C C . ILE A 1 206 ? 27.175 -0.696 -9.493 1.00 39.28 206 ILE A C 1
ATOM 1667 O O . ILE A 1 206 ? 26.767 0.441 -9.271 1.00 39.28 206 ILE A O 1
ATOM 1671 N N . HIS A 1 207 ? 27.632 -1.470 -8.502 1.00 33.16 207 HIS A N 1
ATOM 1672 C CA . HIS A 1 207 ? 27.732 -1.041 -7.102 1.00 33.16 207 HIS A CA 1
ATOM 1673 C C . HIS A 1 207 ? 28.895 -0.077 -6.822 1.00 33.16 207 HIS A C 1
ATOM 1675 O O . HIS A 1 207 ? 28.823 0.662 -5.841 1.00 33.16 207 HIS A O 1
ATOM 1681 N N . ARG A 1 208 ? 29.951 -0.058 -7.649 1.00 30.17 208 ARG A N 1
ATOM 1682 C CA . ARG A 1 208 ? 31.071 0.901 -7.542 1.00 30.17 208 ARG A CA 1
ATOM 1683 C C . ARG A 1 208 ? 30.824 2.213 -8.290 1.00 30.17 208 ARG A C 1
ATOM 1685 O O . ARG A 1 208 ? 31.407 3.224 -7.922 1.00 30.17 208 ARG A O 1
ATOM 1692 N N . LEU A 1 209 ? 29.870 2.254 -9.221 1.00 33.56 209 LEU A N 1
ATOM 1693 C CA . LEU A 1 209 ? 29.316 3.490 -9.806 1.00 33.56 209 LEU A CA 1
ATOM 1694 C C . LEU A 1 209 ? 28.355 4.245 -8.861 1.00 33.56 209 LEU A C 1
ATOM 1696 O O . LEU A 1 209 ? 27.576 5.097 -9.280 1.00 33.56 209 LEU A O 1
ATOM 1700 N N . ARG A 1 210 ? 28.419 3.958 -7.558 1.00 31.95 210 ARG A N 1
ATOM 1701 C CA . ARG A 1 210 ? 27.538 4.500 -6.515 1.00 31.95 210 ARG A CA 1
ATOM 1702 C C . ARG A 1 210 ? 27.983 5.862 -5.965 1.00 31.95 210 ARG A C 1
ATOM 1704 O O . ARG A 1 210 ? 27.414 6.314 -4.981 1.00 31.95 210 ARG A O 1
ATOM 1711 N N . PHE A 1 211 ? 28.957 6.524 -6.595 1.00 31.30 211 PHE A N 1
ATOM 1712 C CA . PHE A 1 211 ? 29.452 7.831 -6.139 1.00 31.30 211 PHE A CA 1
ATOM 1713 C C . PHE A 1 211 ? 29.474 8.954 -7.183 1.00 31.30 211 PHE A C 1
ATOM 1715 O O . PHE A 1 211 ? 29.679 10.098 -6.804 1.00 31.30 211 PHE A O 1
ATOM 1722 N N . PHE A 1 212 ? 29.187 8.689 -8.459 1.00 32.84 212 PHE A N 1
ATOM 1723 C CA . PHE A 1 212 ? 29.070 9.743 -9.475 1.00 32.84 212 PHE A CA 1
ATOM 1724 C C . PHE A 1 212 ? 28.104 9.301 -10.576 1.00 32.84 212 PHE A C 1
ATOM 1726 O O . PHE A 1 212 ? 28.461 8.526 -11.457 1.00 32.84 212 PHE A O 1
ATOM 1733 N N . GLY A 1 213 ? 26.864 9.784 -10.533 1.00 25.55 213 GLY A N 1
ATOM 1734 C CA . GLY A 1 213 ? 25.896 9.511 -11.591 1.00 25.55 213 GLY A CA 1
ATOM 1735 C C . GLY A 1 213 ? 24.716 10.473 -11.543 1.00 25.55 213 GLY A C 1
ATOM 1736 O O . GLY A 1 213 ? 23.880 10.346 -10.649 1.00 25.55 213 GLY A O 1
ATOM 1737 N N . PRO A 1 214 ? 24.601 11.430 -12.480 1.00 36.31 214 PRO A N 1
ATOM 1738 C CA . PRO A 1 214 ? 23.394 12.219 -12.608 1.00 36.31 214 PRO A CA 1
ATOM 1739 C C . PRO A 1 214 ? 22.412 11.539 -13.575 1.00 36.31 214 PRO A C 1
ATOM 1741 O O . PRO A 1 214 ? 22.689 11.330 -14.753 1.00 36.31 214 PRO A O 1
ATOM 1744 N N . SER A 1 215 ? 21.235 11.219 -13.038 1.00 34.06 215 SER A N 1
ATOM 1745 C CA . SER A 1 215 ? 19.960 11.790 -13.488 1.00 34.06 215 SER A CA 1
ATOM 1746 C C . SER A 1 215 ? 19.703 11.868 -14.999 1.00 34.06 215 SER A C 1
ATOM 1748 O O . SER A 1 215 ? 20.079 12.842 -15.649 1.00 34.06 215 SER A O 1
ATOM 1750 N N . ARG A 1 216 ? 18.924 10.924 -15.542 1.00 38.03 216 ARG A N 1
ATOM 1751 C CA . ARG A 1 216 ? 18.294 11.062 -16.865 1.00 38.03 216 ARG A CA 1
ATOM 1752 C C . ARG A 1 216 ? 16.783 11.157 -16.739 1.00 38.03 216 ARG A C 1
ATOM 1754 O O . ARG A 1 216 ? 16.161 10.335 -16.078 1.00 38.03 216 ARG A O 1
ATOM 1761 N N . THR A 1 217 ? 16.251 12.091 -17.529 1.00 35.53 217 THR A N 1
ATOM 1762 C CA . THR A 1 217 ? 14.852 12.436 -17.850 1.00 35.53 217 THR A CA 1
ATOM 1763 C C . THR A 1 217 ? 14.189 13.508 -16.969 1.00 35.53 217 THR A C 1
ATOM 1765 O O . THR A 1 217 ? 14.058 13.368 -15.761 1.00 35.53 217 THR A O 1
ATOM 1768 N N . LYS A 1 218 ? 13.739 14.577 -17.649 1.00 35.12 218 LYS A N 1
ATOM 1769 C CA . LYS A 1 218 ? 13.180 15.866 -17.177 1.00 35.12 218 LYS A CA 1
ATOM 1770 C C . LYS A 1 218 ? 14.197 16.937 -16.754 1.00 35.12 218 LYS A C 1
ATOM 1772 O O . LYS A 1 218 ? 14.262 17.336 -15.598 1.00 35.12 218 LYS A O 1
ATOM 1777 N N . SER A 1 219 ? 14.905 17.499 -17.738 1.00 37.25 219 SER A N 1
ATOM 1778 C CA . SER A 1 219 ? 15.447 18.870 -17.638 1.00 37.25 219 SER A CA 1
ATOM 1779 C C . SER A 1 219 ? 14.632 19.907 -18.441 1.00 37.25 219 SER A C 1
ATOM 1781 O O . SER A 1 219 ? 14.798 21.102 -18.219 1.00 37.25 219 SER A O 1
ATOM 1783 N N . SER A 1 220 ? 13.674 19.503 -19.289 1.00 36.75 220 SER A N 1
ATOM 1784 C CA . SER A 1 220 ? 12.880 20.444 -20.105 1.00 36.75 220 SER A CA 1
ATOM 1785 C C . SER A 1 220 ? 11.732 21.143 -19.360 1.00 36.75 220 SER A C 1
ATOM 1787 O O . SER A 1 220 ? 11.253 22.175 -19.823 1.00 36.75 220 SER A O 1
ATOM 1789 N N . THR A 1 221 ? 11.316 20.665 -18.181 1.00 38.50 221 THR A N 1
ATOM 1790 C CA . THR A 1 221 ? 10.347 21.379 -17.323 1.00 38.50 221 THR A CA 1
ATOM 1791 C C . THR A 1 221 ? 10.988 22.410 -16.388 1.00 38.50 221 THR A C 1
ATOM 1793 O O . THR A 1 221 ? 10.258 23.161 -15.751 1.00 38.50 221 THR A O 1
ATOM 1796 N N . ASN A 1 222 ? 12.323 22.509 -16.329 1.00 38.88 222 ASN A N 1
ATOM 1797 C CA . ASN A 1 222 ? 13.020 23.380 -15.367 1.00 38.88 222 ASN A CA 1
ATOM 1798 C C . ASN A 1 222 ? 13.448 24.756 -15.914 1.00 38.88 222 ASN A C 1
ATOM 1800 O O . ASN A 1 222 ? 14.048 25.551 -15.199 1.00 38.88 222 ASN A O 1
ATOM 1804 N N . ILE A 1 223 ? 13.153 25.061 -17.178 1.00 40.56 223 ILE A N 1
ATOM 1805 C CA . ILE A 1 223 ? 13.445 26.386 -17.757 1.00 40.56 223 ILE A CA 1
ATOM 1806 C C . ILE A 1 223 ? 12.237 27.314 -17.615 1.00 40.56 223 ILE A C 1
ATOM 1808 O O . ILE A 1 223 ? 12.400 28.509 -17.390 1.00 40.56 223 ILE A O 1
ATOM 1812 N N . ARG A 1 224 ? 11.013 26.764 -17.634 1.00 37.72 224 ARG A N 1
ATOM 1813 C CA . ARG A 1 224 ? 9.798 27.542 -17.344 1.00 37.72 224 ARG A CA 1
ATOM 1814 C C . ARG A 1 224 ? 9.718 27.949 -15.870 1.00 37.72 224 ARG A C 1
ATOM 1816 O O . ARG A 1 224 ? 9.091 28.954 -15.567 1.00 37.72 224 ARG A O 1
ATOM 1823 N N . THR A 1 225 ? 10.409 27.233 -14.982 1.00 38.62 225 THR A N 1
ATOM 1824 C CA . THR A 1 225 ? 10.565 27.634 -13.585 1.00 38.62 225 THR A CA 1
ATOM 1825 C C . THR A 1 225 ? 11.547 28.786 -13.415 1.00 38.62 225 THR A C 1
ATOM 1827 O O . THR A 1 225 ? 11.319 29.542 -12.487 1.00 38.62 225 THR A O 1
ATOM 1830 N N . LYS A 1 226 ? 12.552 29.038 -14.276 1.00 36.53 226 LYS A N 1
ATOM 1831 C CA . LYS A 1 226 ? 13.537 30.134 -14.057 1.00 36.53 226 LYS A CA 1
ATOM 1832 C C . LYS A 1 226 ? 12.890 31.520 -13.853 1.00 36.53 226 LYS A C 1
ATOM 1834 O O . LYS A 1 226 ? 13.400 32.310 -13.066 1.00 36.53 226 LYS A O 1
ATOM 1839 N N . LEU A 1 227 ? 11.759 31.797 -14.510 1.00 39.81 227 LEU A N 1
ATOM 1840 C CA . LEU A 1 227 ? 11.020 33.060 -14.348 1.00 39.81 227 LEU A CA 1
ATOM 1841 C C . LEU A 1 227 ? 10.080 33.061 -13.128 1.00 39.81 227 LEU A C 1
ATOM 1843 O O . LEU A 1 227 ? 9.868 34.113 -12.544 1.00 39.81 227 LEU A O 1
ATOM 1847 N N . THR A 1 228 ? 9.568 31.902 -12.700 1.00 37.31 228 THR A N 1
ATOM 1848 C CA . THR A 1 228 ? 8.620 31.767 -11.568 1.00 37.31 228 THR A CA 1
ATOM 1849 C C . THR A 1 228 ? 9.268 31.318 -10.245 1.00 37.31 228 THR A C 1
ATOM 1851 O O . THR A 1 228 ? 8.646 31.405 -9.196 1.00 37.31 228 THR A O 1
ATOM 1854 N N . THR A 1 229 ? 10.518 30.833 -10.251 1.00 35.69 229 THR A N 1
ATOM 1855 C CA . THR A 1 229 ? 11.252 30.377 -9.043 1.00 35.69 229 THR A CA 1
ATOM 1856 C C . THR A 1 229 ? 12.077 31.470 -8.381 1.00 35.69 229 THR A C 1
ATOM 1858 O O . THR A 1 229 ? 12.485 31.289 -7.235 1.00 35.69 229 THR A O 1
ATOM 1861 N N . ARG A 1 230 ? 12.275 32.622 -9.037 1.00 34.16 230 ARG A N 1
ATOM 1862 C CA . ARG A 1 230 ? 12.957 33.768 -8.416 1.00 34.16 230 ARG A CA 1
ATOM 1863 C C . ARG A 1 230 ? 12.140 34.390 -7.275 1.00 34.16 230 ARG A C 1
ATOM 1865 O O . ARG A 1 230 ? 12.728 34.994 -6.389 1.00 34.16 230 ARG A O 1
ATOM 1872 N N . GLU A 1 231 ? 10.826 34.166 -7.257 1.00 39.38 231 GLU A N 1
ATOM 1873 C CA . GLU A 1 231 ? 9.911 34.653 -6.215 1.00 39.38 231 GLU A CA 1
ATOM 1874 C C . GLU A 1 231 ? 9.653 33.641 -5.079 1.00 39.38 231 GLU A C 1
ATOM 1876 O O . GLU A 1 231 ? 9.149 34.027 -4.031 1.00 39.38 231 GLU A O 1
ATOM 1881 N N . VAL A 1 232 ? 10.017 32.357 -5.239 1.00 37.50 232 VAL A N 1
ATOM 1882 C CA . VAL A 1 232 ? 9.647 31.276 -4.286 1.00 37.50 232 VAL A CA 1
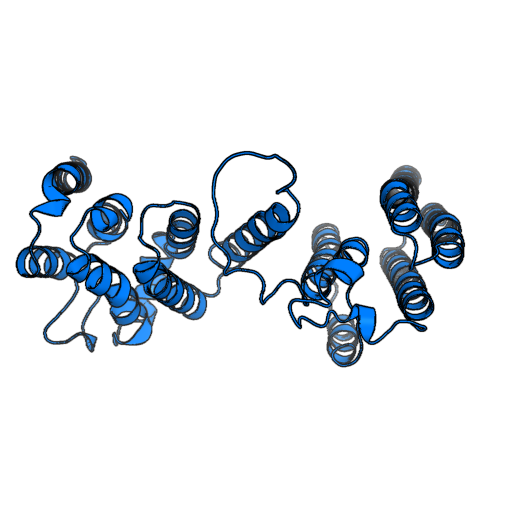ATOM 1883 C C . VAL A 1 232 ? 10.861 30.545 -3.674 1.00 37.50 232 VAL A C 1
ATOM 1885 O O . VAL A 1 232 ? 10.704 29.667 -2.832 1.00 37.50 232 VAL A O 1
ATOM 1888 N N . GLY A 1 233 ? 12.100 30.907 -4.030 1.00 29.86 233 GLY A N 1
ATOM 1889 C CA . GLY A 1 233 ? 13.298 30.444 -3.305 1.00 29.86 233 GLY A CA 1
ATOM 1890 C C . GLY A 1 233 ? 13.592 28.936 -3.398 1.00 29.86 233 GLY A C 1
ATOM 1891 O O . GLY A 1 233 ? 14.229 28.374 -2.508 1.00 29.86 233 GLY A O 1
ATOM 1892 N N . ILE A 1 234 ? 13.144 28.264 -4.463 1.00 34.31 234 ILE A N 1
ATOM 1893 C CA . ILE A 1 234 ? 13.444 26.847 -4.723 1.00 34.31 234 ILE A CA 1
ATOM 1894 C C . ILE A 1 234 ? 14.526 26.773 -5.804 1.00 34.31 234 ILE A C 1
ATOM 1896 O O . ILE A 1 234 ? 14.291 27.178 -6.939 1.00 34.31 234 ILE A O 1
ATOM 1900 N N . TYR A 1 235 ? 15.702 26.238 -5.460 1.00 41.22 235 TYR A N 1
ATOM 1901 C CA . TYR A 1 235 ? 16.855 26.123 -6.361 1.00 41.22 235 TYR A CA 1
ATOM 1902 C C . TYR A 1 235 ? 16.925 24.720 -7.002 1.00 41.22 235 TYR A C 1
ATOM 1904 O O . TYR A 1 235 ? 17.340 23.765 -6.340 1.00 41.22 235 TYR A O 1
ATOM 1912 N N . PRO A 1 236 ? 16.519 24.532 -8.271 1.00 45.38 236 PRO A N 1
ATOM 1913 C CA . PRO A 1 236 ? 16.716 23.266 -8.973 1.00 45.38 236 PRO A CA 1
ATOM 1914 C C . PRO A 1 236 ? 18.194 23.027 -9.332 1.00 45.38 236 PRO A C 1
ATOM 1916 O O . PRO A 1 236 ? 18.931 23.959 -9.645 1.00 45.38 236 PRO A O 1
ATOM 1919 N N . LEU A 1 237 ? 18.600 21.750 -9.395 1.00 40.06 237 LEU A N 1
ATOM 1920 C CA . LEU A 1 237 ? 19.951 21.291 -9.779 1.00 40.06 237 LEU A CA 1
ATOM 1921 C C . LEU A 1 237 ? 20.430 21.844 -11.143 1.00 40.06 237 LEU A C 1
ATOM 1923 O O . LEU A 1 237 ? 21.628 21.934 -11.398 1.00 40.06 237 LEU A O 1
ATOM 1927 N N . ALA A 1 238 ? 19.493 22.250 -12.006 1.00 39.81 238 ALA A N 1
ATOM 1928 C CA . ALA A 1 238 ? 19.763 22.892 -13.292 1.00 39.81 238 ALA A CA 1
ATOM 1929 C C . ALA A 1 238 ? 20.470 24.258 -13.162 1.00 39.81 238 ALA A C 1
ATOM 1931 O O . ALA A 1 238 ? 21.178 24.651 -14.083 1.00 39.81 238 ALA A O 1
ATOM 1932 N N . LEU A 1 239 ? 20.334 24.951 -12.023 1.00 43.56 239 LEU A N 1
ATOM 1933 C CA . LEU A 1 239 ? 21.076 26.185 -11.735 1.00 43.56 239 LEU A CA 1
ATOM 1934 C C . LEU A 1 239 ? 22.528 25.909 -11.304 1.00 43.56 239 LEU A C 1
ATOM 1936 O O . LEU A 1 239 ? 23.391 26.766 -11.437 1.00 43.56 239 LEU A O 1
ATOM 1940 N N . PHE A 1 240 ? 22.815 24.704 -10.798 1.00 49.75 240 PHE A N 1
ATOM 1941 C CA . PHE A 1 240 ? 24.146 24.330 -10.302 1.00 49.75 240 PHE A CA 1
ATOM 1942 C C . PHE A 1 240 ? 25.098 23.881 -11.429 1.00 49.75 240 PHE A C 1
ATOM 1944 O O . PHE A 1 240 ? 26.305 23.789 -11.234 1.00 49.75 240 PHE A O 1
ATOM 1951 N N . CYS A 1 241 ? 24.562 23.586 -12.619 1.00 53.00 241 CYS A N 1
ATOM 1952 C CA . CYS A 1 241 ? 25.291 23.015 -13.757 1.00 53.00 241 CYS A CA 1
ATOM 1953 C C . CYS A 1 241 ? 25.103 23.813 -15.059 1.00 53.00 241 CYS A C 1
ATOM 1955 O O . CYS A 1 241 ? 25.149 23.235 -16.147 1.00 53.00 241 CYS A O 1
ATOM 1957 N N . GLU A 1 242 ? 24.913 25.134 -14.976 1.00 56.69 242 GLU A N 1
ATOM 1958 C CA . GLU A 1 242 ? 24.567 25.982 -16.132 1.00 56.69 242 GLU A CA 1
ATOM 1959 C C . GLU A 1 242 ? 25.493 25.793 -17.346 1.00 56.69 242 GLU A C 1
ATOM 1961 O O . GLU A 1 242 ? 25.000 25.654 -18.460 1.00 56.69 242 GLU A O 1
ATOM 1966 N N . ARG A 1 243 ? 26.818 25.678 -17.157 1.00 57.62 243 ARG A N 1
ATOM 1967 C CA . ARG A 1 243 ? 27.765 25.449 -18.272 1.00 57.62 243 ARG A CA 1
ATOM 1968 C C . ARG A 1 243 ? 28.073 23.984 -18.588 1.00 57.62 243 ARG A C 1
ATOM 1970 O O . ARG A 1 243 ? 28.544 23.692 -19.681 1.00 57.62 243 ARG A O 1
ATOM 1977 N N . TYR A 1 244 ? 27.814 23.061 -17.664 1.00 66.62 244 TYR A N 1
ATOM 1978 C CA . TYR A 1 244 ? 28.221 21.653 -17.798 1.00 66.62 244 TYR A CA 1
ATOM 1979 C C . TYR A 1 244 ? 27.066 20.709 -18.145 1.00 66.62 244 TYR A C 1
ATOM 1981 O O . TYR A 1 244 ? 27.262 19.505 -18.282 1.00 66.62 244 TYR A O 1
ATOM 1989 N N . THR A 1 245 ? 25.850 21.226 -18.327 1.00 68.00 245 THR A N 1
ATOM 1990 C CA . THR A 1 245 ? 24.682 20.382 -18.617 1.00 68.00 245 THR A CA 1
ATOM 1991 C C . THR A 1 245 ? 24.852 19.603 -19.927 1.00 68.00 245 THR A C 1
ATOM 1993 O O . THR A 1 245 ? 24.615 18.397 -19.953 1.00 68.00 245 THR A O 1
ATOM 1996 N N . ILE A 1 246 ? 25.339 20.243 -20.996 1.00 68.88 246 ILE A N 1
ATOM 1997 C CA . ILE A 1 246 ? 25.524 19.586 -22.303 1.00 68.88 246 ILE A CA 1
ATOM 1998 C C . ILE A 1 246 ? 26.615 18.509 -22.232 1.00 68.88 246 ILE A C 1
ATOM 2000 O O . ILE A 1 246 ? 26.425 17.407 -22.746 1.00 68.88 246 ILE A O 1
ATOM 2004 N N . THR A 1 247 ? 27.731 18.781 -21.551 1.00 72.81 247 THR A N 1
ATOM 2005 C CA . THR A 1 247 ? 28.847 17.828 -21.434 1.00 72.81 247 THR A CA 1
ATOM 2006 C C . THR A 1 247 ? 28.476 16.618 -20.579 1.00 72.81 247 THR A C 1
ATOM 2008 O O . THR A 1 247 ? 28.790 15.486 -20.945 1.00 72.81 247 THR A O 1
ATOM 2011 N N . VAL A 1 248 ? 27.736 16.829 -19.489 1.00 71.06 248 VAL A N 1
ATOM 2012 C CA . VAL A 1 248 ? 27.214 15.756 -18.629 1.00 71.06 248 VAL A CA 1
ATOM 2013 C C . VAL A 1 248 ? 26.144 14.930 -19.353 1.00 71.06 248 VAL A C 1
ATOM 2015 O O . VAL A 1 248 ? 26.145 13.698 -19.290 1.00 71.06 248 VAL A O 1
ATOM 2018 N N . CYS A 1 249 ? 25.241 15.569 -20.101 1.00 66.25 249 CYS A N 1
ATOM 2019 C CA . CYS A 1 249 ? 24.273 14.844 -20.921 1.00 66.25 249 CYS A CA 1
ATOM 2020 C C . CYS A 1 249 ? 24.965 14.047 -22.037 1.00 66.25 249 CYS A C 1
ATOM 2022 O O . CYS A 1 249 ? 24.589 12.896 -22.274 1.00 66.25 249 CYS A O 1
ATOM 2024 N N . GLY A 1 250 ? 25.996 14.613 -22.669 1.00 75.06 250 GLY A N 1
ATOM 2025 C CA . GLY A 1 250 ? 26.784 13.958 -23.710 1.00 75.06 250 GLY A CA 1
ATOM 2026 C C . GLY A 1 250 ? 27.509 12.721 -23.190 1.00 75.06 250 GLY A C 1
ATOM 2027 O O . GLY A 1 250 ? 27.352 11.639 -23.756 1.00 75.06 250 GLY A O 1
ATOM 2028 N N . SER A 1 251 ? 28.209 12.832 -22.058 1.00 77.25 251 SER A N 1
ATOM 2029 C CA . SER A 1 251 ? 28.922 11.698 -21.454 1.00 77.25 251 SER A CA 1
ATOM 2030 C C . SER A 1 251 ? 27.970 10.572 -21.039 1.00 77.25 251 SER A C 1
ATOM 2032 O O . SER A 1 251 ? 28.245 9.401 -21.303 1.00 77.25 251 SER A O 1
ATOM 2034 N N . SER A 1 252 ? 26.792 10.905 -20.497 1.00 71.31 252 SER A N 1
ATOM 2035 C CA . SER A 1 252 ? 25.764 9.904 -20.179 1.00 71.31 252 SER A CA 1
ATOM 2036 C C . SER A 1 252 ? 25.214 9.186 -21.423 1.00 71.31 252 SER A C 1
ATOM 2038 O O . SER A 1 252 ? 24.790 8.035 -21.332 1.00 71.31 252 SER A O 1
ATOM 2040 N N . ALA A 1 253 ? 25.205 9.843 -22.592 1.00 75.38 253 ALA A N 1
ATOM 2041 C CA . ALA A 1 253 ? 24.738 9.245 -23.847 1.00 75.38 253 ALA A CA 1
ATOM 2042 C C . ALA A 1 253 ? 25.735 8.238 -24.379 1.00 75.38 253 ALA A C 1
ATOM 2044 O O . ALA A 1 253 ? 25.351 7.115 -24.700 1.00 75.38 253 ALA A O 1
ATOM 2045 N N . VAL A 1 254 ? 27.008 8.616 -24.374 1.00 82.06 254 VAL A N 1
ATOM 2046 C CA . VAL A 1 254 ? 28.105 7.725 -24.739 1.00 82.06 254 VAL A CA 1
ATOM 2047 C C . VAL A 1 254 ? 28.124 6.497 -23.826 1.00 82.06 254 VAL A C 1
ATOM 2049 O O . VAL A 1 254 ? 28.150 5.374 -24.322 1.00 82.06 254 VAL A O 1
ATOM 2052 N N . ALA A 1 255 ? 28.006 6.687 -22.507 1.00 78.50 255 ALA A N 1
ATOM 2053 C CA . ALA A 1 255 ? 27.967 5.583 -21.547 1.00 78.50 255 ALA A CA 1
ATOM 2054 C C . ALA A 1 255 ? 26.788 4.624 -21.790 1.00 78.50 255 ALA A C 1
ATOM 2056 O O . ALA A 1 255 ? 26.948 3.407 -21.720 1.00 78.50 255 ALA A O 1
ATOM 2057 N N . PHE A 1 256 ? 25.609 5.158 -22.117 1.00 79.38 256 PHE A N 1
ATOM 2058 C CA . PHE A 1 256 ? 24.430 4.349 -22.415 1.00 79.38 256 PHE A CA 1
ATOM 2059 C C . PHE A 1 256 ? 24.619 3.469 -23.665 1.00 79.38 256 PHE A C 1
ATOM 2061 O O . PHE A 1 256 ? 24.370 2.265 -23.611 1.00 79.38 256 PHE A O 1
ATOM 2068 N N . PHE A 1 257 ? 25.105 4.038 -24.773 1.00 83.31 257 PHE A N 1
ATOM 2069 C CA . PHE A 1 257 ? 25.360 3.265 -25.994 1.00 83.31 257 PHE A CA 1
ATOM 2070 C C . PHE A 1 257 ? 26.493 2.248 -25.816 1.00 83.31 257 PHE A C 1
ATOM 2072 O O . PHE A 1 257 ? 26.396 1.136 -26.333 1.00 83.31 257 PHE A O 1
ATOM 2079 N N . ALA A 1 258 ? 27.521 2.579 -25.028 1.00 84.31 258 ALA A N 1
ATOM 2080 C CA . ALA A 1 258 ? 28.585 1.642 -24.677 1.00 84.31 258 ALA A CA 1
ATOM 2081 C C . ALA A 1 258 ? 28.050 0.430 -23.895 1.00 84.31 258 ALA A C 1
ATOM 2083 O O . ALA A 1 258 ? 28.433 -0.705 -24.177 1.00 84.31 258 ALA A O 1
ATOM 2084 N N . LEU A 1 259 ? 27.120 0.646 -22.955 1.00 79.75 259 LEU A N 1
ATOM 2085 C CA . LEU A 1 259 ? 26.482 -0.444 -22.212 1.00 79.75 259 LEU A CA 1
ATOM 2086 C C . LEU A 1 259 ? 25.591 -1.316 -23.102 1.00 79.75 259 LEU A C 1
ATOM 2088 O O . LEU A 1 259 ? 25.620 -2.537 -22.961 1.00 79.75 259 LEU A O 1
ATOM 2092 N N . LEU A 1 260 ? 24.844 -0.721 -24.038 1.00 79.25 260 LEU A N 1
ATOM 2093 C CA . LEU A 1 260 ? 24.067 -1.486 -25.019 1.00 79.25 260 LEU A CA 1
ATOM 2094 C C . LEU A 1 260 ? 24.964 -2.340 -25.923 1.00 79.25 260 LEU A C 1
ATOM 2096 O O . LEU A 1 260 ? 24.666 -3.513 -26.145 1.00 79.25 260 LEU A O 1
ATOM 2100 N N . ALA A 1 261 ? 26.078 -1.783 -26.400 1.00 86.62 261 ALA A N 1
ATOM 2101 C CA . ALA A 1 261 ? 27.039 -2.513 -27.222 1.00 86.62 261 ALA A CA 1
ATOM 2102 C C . ALA A 1 261 ? 27.689 -3.671 -26.441 1.00 86.62 261 ALA A C 1
ATOM 2104 O O . ALA A 1 261 ? 27.797 -4.786 -26.955 1.00 86.62 261 ALA A O 1
ATOM 2105 N N . LEU A 1 262 ? 28.055 -3.439 -25.174 1.00 84.12 262 LEU A N 1
ATOM 2106 C CA . LEU A 1 262 ? 28.590 -4.475 -24.287 1.00 84.12 262 LEU A CA 1
ATOM 2107 C C . LEU A 1 262 ? 27.557 -5.581 -24.009 1.00 84.12 262 LEU A C 1
ATOM 2109 O O . LEU A 1 262 ? 27.907 -6.760 -23.996 1.00 84.12 262 LEU A O 1
ATOM 2113 N N . GLY A 1 263 ? 26.287 -5.210 -23.816 1.00 78.00 263 GLY A N 1
ATOM 2114 C CA . GLY A 1 263 ? 25.177 -6.152 -23.665 1.00 78.00 263 GLY A CA 1
ATOM 2115 C C . GLY A 1 263 ? 24.984 -7.022 -24.908 1.00 78.00 263 GLY A C 1
ATOM 2116 O O . GLY A 1 263 ? 24.874 -8.240 -24.788 1.00 78.00 263 GLY A O 1
ATOM 2117 N N . GLY A 1 264 ? 25.031 -6.422 -26.101 1.00 80.56 264 GLY A N 1
ATOM 2118 C CA . GLY A 1 264 ? 25.006 -7.158 -27.369 1.00 80.56 264 GLY A CA 1
ATOM 2119 C C . GLY A 1 264 ? 26.168 -8.140 -27.514 1.00 80.56 264 GLY A C 1
ATOM 2120 O O . GLY A 1 264 ? 25.951 -9.273 -27.936 1.00 80.56 264 GLY A O 1
ATOM 2121 N N . ALA A 1 265 ? 27.373 -7.744 -27.080 1.00 82.81 265 ALA A N 1
ATOM 2122 C CA . ALA A 1 265 ? 28.587 -8.558 -27.223 1.00 82.81 265 ALA A CA 1
ATOM 2123 C C . ALA A 1 265 ? 28.534 -9.815 -26.367 1.00 82.81 265 ALA A C 1
ATOM 2125 O O . ALA A 1 265 ? 28.890 -10.900 -26.819 1.00 82.81 265 ALA A O 1
ATOM 2126 N N . ARG A 1 266 ? 28.030 -9.681 -25.139 1.00 79.38 266 ARG A N 1
ATOM 2127 C CA . ARG A 1 266 ? 27.842 -10.823 -24.239 1.00 79.38 266 ARG A CA 1
ATOM 2128 C C . ARG A 1 266 ? 26.756 -11.787 -24.711 1.00 79.38 266 ARG A C 1
ATOM 2130 O O . ARG A 1 266 ? 26.807 -12.953 -24.345 1.00 79.38 266 ARG A O 1
ATOM 2137 N N . ASN A 1 267 ? 25.820 -11.312 -25.528 1.00 79.31 267 ASN A N 1
ATOM 2138 C CA . ASN A 1 267 ? 24.702 -12.101 -26.039 1.00 79.31 267 ASN A CA 1
ATOM 2139 C C . ASN A 1 267 ? 24.907 -12.599 -27.477 1.00 79.31 267 ASN A C 1
ATOM 2141 O O . ASN A 1 267 ? 23.958 -13.105 -28.068 1.00 79.31 267 ASN A O 1
ATOM 2145 N N . GLY A 1 268 ? 26.107 -12.440 -28.049 1.00 82.19 268 GLY A N 1
ATOM 2146 C CA . GLY A 1 268 ? 26.418 -12.926 -29.396 1.00 82.19 268 GLY A CA 1
ATOM 2147 C C . GLY A 1 268 ? 25.543 -12.313 -30.494 1.00 82.19 268 GLY A C 1
ATOM 2148 O O . GLY A 1 268 ? 25.194 -13.004 -31.447 1.00 82.19 268 GLY A O 1
ATOM 2149 N N . ARG A 1 269 ? 25.137 -11.044 -30.350 1.00 86.25 269 ARG A N 1
ATOM 2150 C CA . ARG A 1 269 ? 24.334 -10.339 -31.364 1.00 86.25 269 ARG A CA 1
ATOM 2151 C C . ARG A 1 269 ? 25.146 -10.065 -32.628 1.00 86.25 269 ARG A C 1
ATOM 2153 O O . ARG A 1 269 ? 26.359 -9.864 -32.565 1.00 86.25 269 ARG A O 1
ATOM 2160 N N . GLY A 1 270 ? 24.474 -10.071 -33.773 1.00 87.88 270 GLY A N 1
ATOM 2161 C CA . GLY A 1 270 ? 25.091 -9.879 -35.077 1.00 87.88 270 GLY A CA 1
ATOM 2162 C C . GLY A 1 270 ? 25.449 -8.421 -35.376 1.00 87.88 270 GLY A C 1
ATOM 2163 O O . GLY A 1 270 ? 25.152 -7.483 -34.631 1.00 87.88 270 GLY A O 1
ATOM 2164 N N . ILE A 1 271 ? 26.114 -8.218 -36.517 1.00 90.94 271 ILE A N 1
ATOM 2165 C CA . ILE A 1 271 ? 26.620 -6.907 -36.966 1.00 90.94 271 ILE A CA 1
ATOM 2166 C C . ILE A 1 271 ? 25.473 -5.894 -37.132 1.00 90.94 271 ILE A C 1
ATOM 2168 O O . ILE A 1 271 ? 25.653 -4.700 -36.882 1.00 90.94 271 ILE A O 1
ATOM 2172 N N . SER A 1 272 ? 24.277 -6.367 -37.494 1.00 89.25 272 SER A N 1
ATOM 2173 C CA . SER A 1 272 ? 23.095 -5.530 -37.718 1.00 89.25 272 SER A CA 1
ATOM 2174 C C . SER A 1 272 ? 22.657 -4.763 -36.458 1.00 89.25 272 SER A C 1
ATOM 2176 O O . SER A 1 272 ? 22.341 -3.571 -36.529 1.00 89.25 272 SER A O 1
ATOM 2178 N N . PHE A 1 273 ? 22.763 -5.389 -35.281 1.00 90.06 273 PHE A N 1
ATOM 2179 C CA . PHE A 1 273 ? 22.485 -4.750 -33.998 1.00 90.06 273 PHE A CA 1
ATOM 2180 C C . PHE A 1 273 ? 23.471 -3.610 -33.702 1.00 90.06 273 PHE A C 1
ATOM 2182 O O . PHE A 1 273 ? 23.060 -2.504 -33.344 1.00 90.06 273 PHE A O 1
ATOM 2189 N N . TYR A 1 274 ? 24.770 -3.826 -33.917 1.00 93.12 274 TYR A N 1
ATOM 2190 C CA . TYR A 1 274 ? 25.787 -2.795 -33.684 1.00 93.12 274 TYR A CA 1
ATOM 2191 C C . TYR A 1 274 ? 25.666 -1.609 -34.635 1.00 93.12 274 TYR A C 1
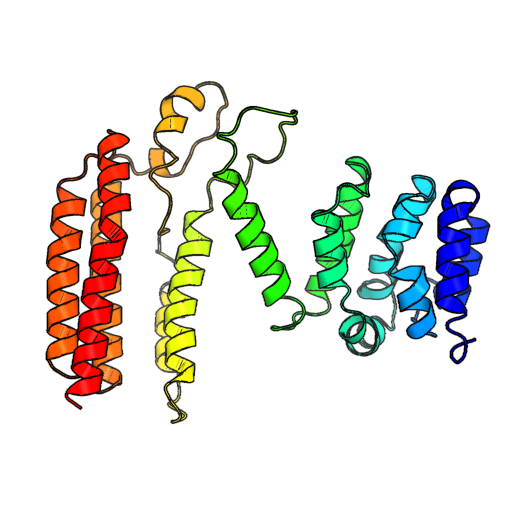ATOM 2193 O O . TYR A 1 274 ? 25.794 -0.463 -34.200 1.00 93.12 274 TYR A O 1
ATOM 2201 N N . LEU A 1 275 ? 25.357 -1.866 -35.909 1.00 93.19 275 LEU A N 1
ATOM 2202 C CA . LEU A 1 275 ? 25.092 -0.807 -36.883 1.00 93.19 275 LEU A CA 1
ATOM 2203 C C . LEU A 1 275 ? 23.919 0.076 -36.437 1.00 93.19 275 LEU A C 1
ATOM 2205 O O . LEU A 1 275 ? 23.993 1.299 -36.556 1.00 93.19 275 LEU A O 1
ATOM 2209 N N . SER A 1 276 ? 22.879 -0.514 -35.843 1.00 91.19 276 SER A N 1
ATOM 2210 C CA . SER A 1 276 ? 21.742 0.248 -35.315 1.00 91.19 276 SER A CA 1
ATOM 2211 C C . SER A 1 276 ? 22.090 1.112 -34.098 1.00 91.19 276 SER A C 1
ATOM 2213 O O . SER A 1 276 ? 21.615 2.243 -33.999 1.00 91.19 276 SER A O 1
ATOM 2215 N N . ILE A 1 277 ? 22.970 0.636 -33.206 1.00 89.94 277 ILE A N 1
ATOM 2216 C CA . ILE A 1 277 ? 23.478 1.419 -32.067 1.00 89.94 277 ILE A CA 1
ATOM 2217 C C . ILE A 1 277 ? 24.281 2.621 -32.568 1.00 89.94 277 ILE A C 1
ATOM 2219 O O . ILE A 1 277 ? 24.084 3.735 -32.083 1.00 89.94 277 ILE A O 1
ATOM 2223 N N . ILE A 1 278 ? 25.160 2.411 -33.552 1.00 93.25 278 ILE A N 1
ATOM 2224 C CA . ILE A 1 278 ? 25.965 3.482 -34.149 1.00 93.25 278 ILE A CA 1
ATOM 2225 C C . ILE A 1 278 ? 25.053 4.508 -34.832 1.00 93.25 278 ILE A C 1
ATOM 2227 O O . ILE A 1 278 ? 25.195 5.706 -34.590 1.00 93.25 278 ILE A O 1
ATOM 2231 N N . ALA A 1 279 ? 24.069 4.060 -35.617 1.00 92.50 279 ALA A N 1
ATOM 2232 C CA . ALA A 1 279 ? 23.096 4.941 -36.260 1.00 92.50 279 ALA A CA 1
ATOM 2233 C C . ALA A 1 279 ? 22.282 5.754 -35.236 1.00 92.50 279 ALA A C 1
ATOM 2235 O O . ALA A 1 279 ? 22.097 6.960 -35.402 1.00 92.50 279 ALA A O 1
ATOM 2236 N N . ALA A 1 280 ? 21.851 5.127 -34.140 1.00 88.38 280 ALA A N 1
ATOM 2237 C CA . ALA A 1 280 ? 21.141 5.790 -33.051 1.00 88.38 280 ALA A CA 1
ATOM 2238 C C . ALA A 1 280 ? 22.016 6.832 -32.325 1.00 88.38 280 ALA A C 1
ATOM 2240 O O . ALA A 1 280 ? 21.546 7.929 -32.015 1.00 88.38 280 ALA A O 1
ATOM 2241 N N . ALA A 1 281 ? 23.300 6.533 -32.101 1.00 87.94 281 ALA A N 1
ATOM 2242 C CA . ALA A 1 281 ? 24.255 7.476 -31.521 1.00 87.94 281 ALA A CA 1
ATOM 2243 C C . ALA A 1 281 ? 24.510 8.675 -32.448 1.00 87.94 281 ALA A C 1
ATOM 2245 O O . ALA A 1 281 ? 24.489 9.819 -31.990 1.00 87.94 281 ALA A O 1
ATOM 2246 N N . MET A 1 282 ? 24.660 8.425 -33.751 1.00 90.25 282 MET A N 1
ATOM 2247 C CA . MET A 1 282 ? 24.822 9.458 -34.779 1.00 90.25 282 MET A CA 1
ATOM 224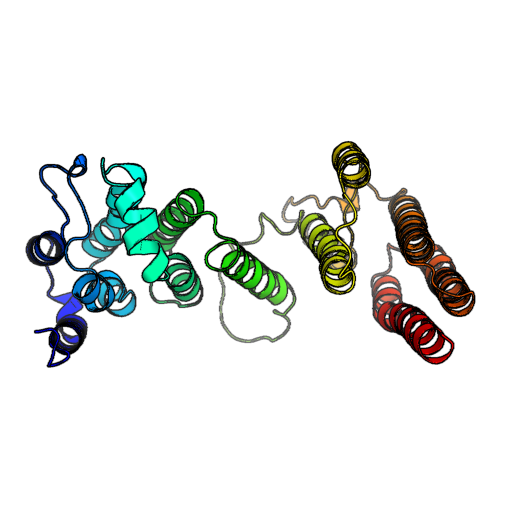8 C C . MET A 1 282 ? 23.584 10.349 -34.931 1.00 90.25 282 MET A C 1
ATOM 2250 O O . MET A 1 282 ? 23.713 11.509 -35.303 1.00 90.25 282 MET A O 1
ATOM 2254 N N . GLN A 1 283 ? 22.388 9.852 -34.612 1.00 87.56 283 GLN A N 1
ATOM 2255 C CA . GLN A 1 283 ? 21.173 10.670 -34.575 1.00 87.56 283 GLN A CA 1
ATOM 2256 C C . GLN A 1 283 ? 21.086 11.521 -33.299 1.00 87.56 283 GLN A C 1
ATOM 2258 O O . GLN A 1 283 ? 20.722 12.693 -33.366 1.00 87.56 283 GLN A O 1
ATOM 2263 N N . LEU A 1 284 ? 21.419 10.950 -32.137 1.00 83.81 284 LEU A N 1
ATOM 2264 C CA . LEU A 1 284 ? 21.208 11.599 -30.840 1.00 83.81 284 LEU A CA 1
ATOM 2265 C C . LEU A 1 284 ? 22.294 12.627 -30.488 1.00 83.81 284 LEU A C 1
ATOM 2267 O O . LEU A 1 284 ? 21.982 13.694 -29.961 1.00 83.81 284 LEU A O 1
ATOM 2271 N N . LEU A 1 285 ? 23.568 12.310 -30.736 1.00 83.06 285 LEU A N 1
ATOM 2272 C CA . LEU A 1 285 ? 24.698 13.103 -30.242 1.00 83.06 285 LEU A CA 1
ATOM 2273 C C . LEU A 1 285 ? 24.802 14.492 -30.905 1.00 83.06 285 LEU A C 1
ATOM 2275 O O . LEU A 1 285 ? 24.960 15.472 -30.176 1.00 83.06 285 LEU A O 1
ATOM 2279 N N . PRO A 1 286 ? 24.632 14.635 -32.235 1.00 85.50 286 PRO A N 1
ATOM 2280 C CA . PRO A 1 286 ? 24.639 15.946 -32.882 1.00 85.50 286 PRO A CA 1
ATOM 2281 C C . PRO A 1 286 ? 23.434 16.795 -32.476 1.00 85.50 286 PRO A C 1
ATOM 2283 O O . PRO A 1 286 ? 23.573 17.994 -32.257 1.00 85.50 286 PRO A O 1
ATOM 2286 N N . GLN A 1 287 ? 22.260 16.173 -32.316 1.00 80.06 287 GLN A N 1
ATOM 2287 C CA . GLN A 1 287 ? 21.060 16.867 -31.844 1.00 80.06 287 GLN A CA 1
ATOM 2288 C C . GLN A 1 287 ? 21.256 17.403 -30.427 1.00 80.06 287 GLN A C 1
ATOM 2290 O O . GLN A 1 287 ? 20.866 18.530 -30.141 1.00 80.06 287 GLN A O 1
ATOM 2295 N N . LEU A 1 288 ? 21.905 16.630 -29.554 1.00 76.12 288 LEU A N 1
ATOM 2296 C CA . LEU A 1 288 ? 22.212 17.056 -28.193 1.00 76.12 288 LEU A CA 1
ATOM 2297 C C . LEU A 1 288 ? 23.208 18.225 -28.167 1.00 76.12 288 LEU A C 1
ATOM 2299 O O . LEU A 1 288 ? 23.000 19.173 -27.417 1.00 76.12 288 LEU A O 1
ATOM 2303 N N . LEU A 1 289 ? 24.257 18.176 -28.993 1.00 80.38 289 LEU A N 1
ATOM 2304 C CA . LEU A 1 289 ? 25.257 19.247 -29.092 1.00 80.38 289 LEU A CA 1
ATOM 2305 C C . LEU A 1 289 ? 24.688 20.534 -29.704 1.00 80.38 289 LEU A C 1
ATOM 2307 O O . LEU A 1 289 ? 25.106 21.623 -29.324 1.00 80.38 289 LEU A O 1
ATOM 2311 N N . ALA A 1 290 ? 23.728 20.415 -30.623 1.00 82.12 290 ALA A N 1
ATOM 2312 C CA . ALA A 1 290 ? 23.064 21.551 -31.257 1.00 82.12 290 ALA A CA 1
ATOM 2313 C C . ALA A 1 290 ? 21.927 22.154 -30.410 1.00 82.12 290 ALA A C 1
ATOM 2315 O O . ALA A 1 290 ? 21.415 23.222 -30.744 1.00 82.12 290 ALA A O 1
ATOM 2316 N N . THR A 1 291 ? 21.498 21.486 -29.334 1.00 77.38 291 THR A N 1
ATOM 2317 C CA . THR A 1 291 ? 20.373 21.954 -28.515 1.00 77.38 291 THR A CA 1
ATOM 2318 C C . THR A 1 291 ? 20.825 23.054 -27.561 1.00 77.38 291 THR A C 1
ATOM 2320 O O . THR A 1 291 ? 21.648 22.826 -26.675 1.00 77.38 291 THR A O 1
ATOM 2323 N N . ASN A 1 292 ? 20.225 24.239 -27.687 1.00 74.25 292 ASN A N 1
ATOM 2324 C CA . ASN A 1 292 ? 20.413 25.306 -26.714 1.00 74.25 292 ASN A CA 1
ATOM 2325 C C . ASN A 1 292 ? 19.516 25.067 -25.489 1.00 74.25 292 ASN A C 1
ATOM 2327 O O . ASN A 1 292 ? 18.288 25.134 -25.572 1.00 74.25 292 ASN A O 1
ATOM 2331 N N . VAL A 1 293 ? 20.143 24.789 -24.344 1.00 67.69 293 VAL A N 1
ATOM 2332 C CA . VAL A 1 293 ? 19.447 24.472 -23.088 1.00 67.69 293 VAL A CA 1
ATOM 2333 C C . VAL A 1 293 ? 18.668 25.674 -22.550 1.00 67.69 293 VAL A C 1
ATOM 2335 O O . VAL A 1 293 ? 17.675 25.485 -21.856 1.00 67.69 293 VAL A O 1
ATOM 2338 N N . ASP A 1 294 ? 19.037 26.905 -22.900 1.00 66.31 294 ASP A N 1
ATOM 2339 C CA . ASP A 1 294 ? 18.333 28.095 -22.416 1.00 66.31 294 ASP A CA 1
ATOM 2340 C C . ASP A 1 294 ? 17.014 28.356 -23.162 1.00 66.31 294 ASP A C 1
ATOM 2342 O O . ASP A 1 294 ? 16.146 29.078 -22.663 1.00 66.31 294 ASP A O 1
ATOM 2346 N N . ILE A 1 295 ? 16.808 27.722 -24.325 1.00 68.00 295 ILE A N 1
ATOM 2347 C CA . ILE A 1 295 ? 15.615 27.906 -25.154 1.00 68.00 295 ILE A CA 1
ATOM 2348 C C . ILE A 1 295 ? 14.665 26.709 -24.969 1.00 68.00 295 ILE A C 1
ATOM 2350 O O . ILE A 1 295 ? 14.927 25.603 -25.448 1.00 68.00 295 ILE A O 1
ATOM 2354 N N . PRO A 1 296 ? 13.483 26.897 -24.350 1.00 59.81 296 PRO A N 1
ATOM 2355 C CA . PRO A 1 296 ? 12.578 25.787 -24.039 1.00 59.81 296 PRO A CA 1
ATOM 2356 C C . PRO A 1 296 ? 12.016 25.090 -25.289 1.00 59.81 296 PRO A C 1
ATOM 2358 O O . PRO A 1 296 ? 11.655 23.914 -25.232 1.00 59.81 296 PRO A O 1
ATOM 2361 N N . LYS A 1 297 ? 11.946 25.795 -26.426 1.00 62.38 297 LYS A N 1
ATOM 2362 C CA . LYS A 1 297 ? 11.473 25.238 -27.703 1.00 62.38 297 LYS A CA 1
ATOM 2363 C C . LYS A 1 297 ? 12.450 24.211 -28.284 1.00 62.38 297 LYS A C 1
ATOM 2365 O O . LYS A 1 297 ? 11.999 23.210 -28.838 1.00 62.38 297 LYS A O 1
ATOM 2370 N N . ASP A 1 298 ? 13.752 24.415 -28.110 1.00 64.81 298 ASP A N 1
ATOM 2371 C CA . ASP A 1 298 ? 14.779 23.513 -28.640 1.00 64.81 298 ASP A CA 1
ATOM 2372 C C . ASP A 1 298 ? 14.863 22.233 -27.805 1.00 64.81 298 ASP A C 1
ATOM 2374 O O . ASP A 1 298 ? 14.872 21.131 -28.353 1.00 64.81 298 ASP A O 1
ATOM 2378 N N . CYS A 1 299 ? 14.743 22.354 -26.480 1.00 59.88 299 CYS A N 1
ATOM 2379 C CA . CYS A 1 299 ? 14.588 21.211 -25.578 1.00 59.88 299 CYS A CA 1
ATOM 2380 C C . CYS A 1 299 ? 13.345 20.360 -25.900 1.00 59.88 299 CYS A C 1
ATOM 2382 O O . CYS A 1 299 ? 13.388 19.129 -25.825 1.00 59.88 299 CYS A O 1
ATOM 2384 N N . LEU A 1 300 ? 12.227 20.998 -26.266 1.00 57.62 300 LEU A N 1
ATOM 2385 C CA . LEU A 1 300 ? 11.008 20.291 -26.663 1.00 57.62 300 LEU A CA 1
ATOM 2386 C C . LEU A 1 300 ? 11.200 19.540 -27.988 1.00 57.62 300 LEU A C 1
ATOM 2388 O O . LEU A 1 300 ? 10.814 18.377 -28.090 1.00 57.62 300 LEU A O 1
ATOM 2392 N N . ARG A 1 301 ? 11.839 20.172 -28.979 1.00 66.38 301 ARG A N 1
ATOM 2393 C CA . ARG A 1 301 ? 12.168 19.540 -30.268 1.00 66.38 301 ARG A CA 1
ATOM 2394 C C . ARG A 1 301 ? 13.081 18.330 -30.090 1.00 66.38 301 ARG A C 1
ATOM 2396 O O . ARG A 1 301 ? 12.803 17.282 -30.666 1.00 66.38 301 ARG A O 1
ATOM 2403 N N . PHE A 1 302 ? 14.102 18.444 -29.243 1.00 68.81 302 PHE A N 1
ATOM 2404 C CA . PHE A 1 302 ? 14.976 17.329 -28.883 1.00 68.81 302 PHE A CA 1
ATOM 2405 C C . PHE A 1 302 ? 14.188 16.170 -28.249 1.00 68.81 302 PHE A C 1
ATOM 2407 O O . PHE A 1 302 ? 14.323 15.018 -28.658 1.00 68.81 302 PHE A O 1
ATOM 2414 N N . SER A 1 303 ? 13.290 16.469 -27.303 1.00 59.94 303 SER A N 1
ATOM 2415 C CA . SER A 1 303 ? 12.462 15.449 -26.644 1.00 59.94 303 SER A CA 1
ATOM 2416 C C . SER A 1 303 ? 11.505 14.739 -27.605 1.00 59.94 303 SER A C 1
ATOM 2418 O O . SER A 1 303 ? 11.292 13.536 -27.469 1.00 59.94 303 SER A O 1
ATOM 2420 N N . LEU A 1 304 ? 10.931 15.461 -28.569 1.00 64.44 304 LEU A N 1
ATOM 2421 C CA . LEU A 1 304 ? 10.056 14.888 -29.595 1.00 64.44 304 LEU A CA 1
ATOM 2422 C C . LEU A 1 304 ? 10.825 14.025 -30.610 1.00 64.44 304 LEU A C 1
ATOM 2424 O O . LEU A 1 304 ? 10.228 13.162 -31.248 1.00 64.44 304 LEU A O 1
ATOM 2428 N N . GLY A 1 305 ? 12.141 14.221 -30.744 1.00 61.81 305 GLY A N 1
ATOM 2429 C CA . GLY A 1 305 ? 13.019 13.398 -31.581 1.00 61.81 305 GLY A CA 1
ATOM 2430 C C . GLY A 1 305 ? 13.423 12.060 -30.950 1.00 61.81 305 GLY A C 1
ATOM 2431 O O . GLY A 1 305 ? 13.742 11.117 -31.674 1.00 61.81 305 GLY A O 1
ATOM 2432 N N . ALA A 1 306 ? 13.355 11.933 -29.621 1.00 70.50 306 ALA A N 1
ATOM 2433 C CA . ALA A 1 306 ? 13.805 10.745 -28.890 1.00 70.50 306 ALA A CA 1
ATOM 2434 C C . ALA A 1 306 ? 13.145 9.408 -29.314 1.00 70.50 306 ALA A C 1
ATOM 2436 O O . ALA A 1 306 ? 13.862 8.407 -29.378 1.00 70.50 306 ALA A O 1
ATOM 2437 N N . PRO A 1 307 ? 11.838 9.333 -29.653 1.00 72.69 307 PRO A N 1
ATOM 2438 C CA . PRO A 1 307 ? 11.218 8.089 -30.118 1.00 72.69 307 PRO A CA 1
ATOM 2439 C C . PRO A 1 307 ? 11.875 7.510 -31.377 1.00 72.69 307 PRO A C 1
ATOM 2441 O O . PRO A 1 307 ? 11.956 6.293 -31.517 1.00 72.69 307 PRO A O 1
ATOM 2444 N N . ARG A 1 308 ? 12.399 8.365 -32.266 1.00 71.38 308 ARG A N 1
ATOM 2445 C CA . ARG A 1 308 ? 13.053 7.924 -33.509 1.00 71.38 308 ARG A CA 1
ATOM 2446 C C . ARG A 1 308 ? 14.345 7.160 -33.231 1.00 71.38 308 ARG A C 1
ATOM 2448 O O . ARG A 1 308 ? 14.601 6.144 -33.862 1.00 71.38 308 ARG A O 1
ATOM 2455 N N . VAL A 1 309 ? 15.112 7.597 -32.232 1.00 79.75 309 VAL A N 1
ATOM 2456 C CA . VAL A 1 309 ? 16.354 6.931 -31.807 1.00 79.75 309 VAL A CA 1
ATOM 2457 C C . VAL A 1 309 ? 16.061 5.510 -31.319 1.00 79.75 309 VAL A C 1
ATOM 2459 O O . VAL A 1 309 ? 16.761 4.567 -31.679 1.00 79.75 309 VAL A O 1
ATOM 2462 N N . TRP A 1 310 ? 14.983 5.337 -30.552 1.00 77.00 310 TRP A N 1
ATOM 2463 C CA . TRP A 1 310 ? 14.559 4.021 -30.071 1.00 77.00 310 TRP A CA 1
ATOM 2464 C C . TRP A 1 310 ? 14.034 3.115 -31.177 1.00 77.00 310 TRP A C 1
ATOM 2466 O O . TRP A 1 310 ? 14.336 1.924 -31.174 1.00 77.00 310 TRP A O 1
ATOM 2476 N N . GLN A 1 311 ? 13.292 3.669 -32.134 1.00 79.75 311 GLN A N 1
ATOM 2477 C CA . GLN A 1 311 ? 12.824 2.924 -33.302 1.00 79.75 311 GLN A CA 1
ATOM 2478 C C . GLN A 1 311 ? 13.996 2.374 -34.123 1.00 79.75 311 GLN A C 1
ATOM 2480 O O . GLN A 1 311 ? 13.947 1.217 -34.528 1.00 79.75 311 GLN A O 1
ATOM 2485 N N . THR A 1 312 ? 15.076 3.147 -34.289 1.00 84.75 312 THR A N 1
ATOM 2486 C CA . THR A 1 312 ? 16.301 2.693 -34.968 1.00 84.75 312 THR A CA 1
ATOM 2487 C C . THR A 1 312 ? 16.936 1.490 -34.258 1.00 84.75 312 THR A C 1
ATOM 2489 O O . THR A 1 312 ? 17.256 0.497 -34.907 1.00 84.75 312 THR A O 1
ATOM 2492 N N . ILE A 1 313 ? 17.068 1.538 -32.925 1.00 82.25 313 ILE A N 1
ATOM 2493 C CA . ILE A 1 313 ? 17.640 0.433 -32.129 1.00 82.25 313 ILE A CA 1
ATOM 2494 C C . ILE A 1 313 ? 16.738 -0.807 -32.181 1.00 82.25 313 ILE A C 1
ATOM 2496 O O . ILE A 1 313 ? 17.223 -1.924 -32.349 1.00 82.25 313 ILE A O 1
ATOM 2500 N N . LEU A 1 314 ? 15.420 -0.621 -32.052 1.00 83.00 314 LEU A N 1
ATOM 2501 C CA . LEU A 1 314 ? 14.455 -1.718 -32.103 1.00 83.00 314 LEU A CA 1
ATOM 2502 C C . LEU A 1 314 ? 14.465 -2.397 -33.474 1.00 83.00 314 LEU A C 1
ATOM 2504 O O . LEU A 1 314 ? 14.462 -3.620 -33.547 1.00 83.00 314 LEU A O 1
ATOM 2508 N N . HIS A 1 315 ? 14.520 -1.612 -34.550 1.00 87.50 315 HIS A N 1
ATOM 2509 C CA . HIS A 1 315 ? 14.606 -2.139 -35.905 1.00 87.50 315 HIS A CA 1
ATOM 2510 C C . HIS A 1 315 ? 15.874 -2.978 -36.096 1.00 87.50 315 HIS A C 1
ATOM 2512 O O . HIS A 1 315 ? 15.788 -4.093 -36.599 1.00 87.50 315 HIS A O 1
ATOM 2518 N N . GLY A 1 316 ? 17.024 -2.499 -35.610 1.00 86.38 316 GLY A N 1
ATOM 2519 C CA . GLY A 1 316 ? 18.265 -3.272 -35.622 1.00 86.38 316 GLY A CA 1
ATOM 2520 C C . GLY A 1 316 ? 18.169 -4.589 -34.863 1.00 86.38 316 GLY A C 1
ATOM 2521 O O . GLY A 1 316 ? 18.622 -5.609 -35.361 1.00 86.38 316 GLY A O 1
ATOM 2522 N N . LEU A 1 317 ? 17.533 -4.591 -33.689 1.00 82.06 317 LEU A N 1
ATOM 2523 C CA . LEU A 1 317 ? 17.327 -5.808 -32.902 1.00 82.06 317 LEU A CA 1
ATOM 2524 C C . LEU A 1 317 ? 16.397 -6.814 -33.604 1.00 82.06 317 LEU A C 1
ATOM 2526 O O . LEU A 1 317 ? 16.639 -8.016 -33.534 1.00 82.06 317 LEU A O 1
ATOM 2530 N N . VAL A 1 318 ? 15.344 -6.335 -34.273 1.00 86.44 318 VAL A N 1
ATOM 2531 C CA . VAL A 1 318 ? 14.415 -7.183 -35.040 1.00 86.44 318 VAL A CA 1
ATOM 2532 C C . VAL A 1 318 ? 15.111 -7.784 -36.257 1.00 86.44 318 VAL A C 1
ATOM 2534 O O . VAL A 1 318 ? 14.991 -8.981 -36.484 1.00 86.44 318 VAL A O 1
ATOM 2537 N N . VAL A 1 319 ? 15.866 -6.981 -37.009 1.00 88.44 319 VAL A N 1
ATOM 2538 C CA . VAL A 1 319 ? 16.640 -7.457 -38.165 1.00 88.44 319 VAL A CA 1
ATOM 2539 C C . VAL A 1 319 ? 17.683 -8.486 -37.729 1.00 88.44 319 VAL A C 1
ATOM 2541 O O . VAL A 1 319 ? 17.809 -9.523 -38.372 1.00 88.44 319 VAL A O 1
ATOM 2544 N N . ASP A 1 320 ? 18.362 -8.255 -36.602 1.00 86.38 320 ASP A N 1
ATOM 2545 C CA . ASP A 1 320 ? 19.322 -9.209 -36.040 1.00 86.38 320 ASP A CA 1
ATOM 2546 C C . ASP A 1 320 ? 18.663 -10.541 -35.675 1.00 86.38 320 ASP A C 1
ATOM 2548 O O . ASP A 1 320 ? 19.206 -11.596 -35.970 1.00 86.38 320 ASP A O 1
ATOM 2552 N N . GLY A 1 321 ? 17.462 -10.494 -35.091 1.00 80.44 321 GLY A N 1
ATOM 2553 C CA . GLY A 1 321 ? 16.693 -11.692 -34.755 1.00 80.44 321 GLY A CA 1
ATOM 2554 C C . GLY A 1 321 ? 16.105 -12.440 -35.956 1.00 80.44 321 GLY A C 1
ATOM 2555 O O . GLY A 1 321 ? 15.735 -13.594 -35.798 1.00 80.44 321 GLY A O 1
ATOM 2556 N N . VAL A 1 322 ? 15.994 -11.806 -37.128 1.00 86.00 322 VAL A N 1
ATOM 2557 C CA . VAL A 1 322 ? 15.537 -12.452 -38.375 1.00 86.00 322 VAL A CA 1
ATOM 2558 C C . VAL A 1 322 ? 16.709 -13.050 -39.165 1.00 86.00 322 VAL A C 1
ATOM 2560 O O . VAL A 1 322 ? 16.511 -13.988 -39.931 1.00 86.00 322 VAL A O 1
ATOM 2563 N N . LEU A 1 323 ? 17.917 -12.497 -39.009 1.00 78.50 323 LEU A N 1
ATOM 2564 C CA . LEU A 1 323 ? 19.132 -12.943 -39.703 1.00 78.50 323 LEU A CA 1
ATOM 2565 C C . LEU A 1 323 ? 19.914 -14.041 -38.958 1.00 78.50 323 LEU A C 1
ATOM 2567 O O . LEU A 1 323 ? 20.806 -14.637 -39.563 1.00 78.50 323 LEU A O 1
ATOM 2571 N N . GLN A 1 324 ? 19.622 -14.269 -37.672 1.00 68.00 324 GLN A N 1
ATOM 2572 C CA . GLN A 1 324 ? 20.171 -15.355 -36.845 1.00 68.00 324 GLN A CA 1
ATOM 2573 C C . GLN A 1 324 ? 19.301 -16.609 -36.919 1.00 68.00 324 GLN A C 1
ATOM 2575 O O . GLN A 1 324 ? 19.897 -17.708 -36.960 1.00 68.00 324 GLN A O 1
#

Radius of gyration: 26.05 Å; chains: 1; bounding box: 56×55×68 Å

pLDDT: mean 70.91, std 22.5, range [25.55, 96.0]

Secondary structure (DSSP, 8-state):
-GGGTHHHHHHHHHHHTGGG--HHHHHHHHHHHT--SS-GGG-----HHHIIIIIT-HHHHHTS-HHHHHHHHHHHHIIIIISTTHHHIIIIIIHHHTHHHHHHHHHHSTTS-HHHHHHHHHHHHHHHHH---IIIIIHHHHHHHHHHHHHTT---S--S-------SSGGGTHHHHHHHHHHHHHHHHHHH--S----HHHHHHHHHSSSS----S--TTSSTHHHHSTTTT---GGGTTTTTHHHHHHHHHHHHHHHHHHHHHHTT--HHHHHHHHHHHHHHHHHHHH--TT-HHHHHHHHHHHHHHHHHHHHHHHHHHHH-

Organism: Lyophyllum shimeji (NCBI:txid47721)